Protein AF-A0A7C8EQI0-F1 (afdb_monomer_lite)

Foldseek 3Di:
DPPVVVVVVVPDQPPPPPDPDDPDDPPPPDDDLLRVLVVLLQQLQPPPDCPDPSNVVSLVVLVVSCVVPPLLVSLVSLVVVLVVDDQADPVRHGGLSLRSLQSSLVSLLVNLVVLLVCLQPPPDGDDLVNLLVSLLSNLVSCVVSVNLLCLQLSLVVQLLSLLLCCLVPVLCVLVSLSNNLSSLCSSLVVLVVVLVVVVVVVVVVVVVAVVVDDDDDPPPPPVPVLSVLSNVVSVLVNQLSVLLNVLSVVVVVPPDDPPVPPPDDPPDPVVSLVVLVSSLVSNVVSVQLSSNLSSLQVNLVSCCVPPVLSSLVSLQSSLVSLQVVLVSCVVSVSLVRSLVSLVSSLVSCVSSVNVVSNVVSVCVNVVPPPD

Radius of gyration: 23.99 Å; chains: 1; bounding box: 72×57×62 Å

Structure (mmCIF, N/CA/C/O backbone):
data_AF-A0A7C8EQI0-F1
#
_entry.id   AF-A0A7C8EQI0-F1
#
loop_
_atom_site.group_PDB
_atom_site.id
_atom_site.type_symbol
_atom_site.label_atom_id
_atom_site.label_alt_id
_atom_site.label_comp_id
_atom_site.label_asym_id
_atom_site.label_entity_id
_atom_site.label_seq_id
_atom_site.pdbx_PDB_ins_code
_atom_site.Cartn_x
_atom_site.Cartn_y
_atom_site.Cartn_z
_atom_site.occupancy
_atom_site.B_iso_or_equiv
_atom_site.auth_seq_id
_atom_site.auth_comp_id
_atom_site.auth_asym_id
_atom_site.auth_atom_id
_atom_site.pdbx_PDB_model_num
ATOM 1 N N . MET A 1 1 ? 18.327 -33.093 -12.419 1.00 35.12 1 MET A N 1
ATOM 2 C CA . MET A 1 1 ? 17.387 -32.708 -13.497 1.00 35.12 1 MET A CA 1
ATOM 3 C C . MET A 1 1 ? 16.033 -32.191 -12.971 1.00 35.12 1 MET A C 1
ATOM 5 O O . MET A 1 1 ? 15.168 -31.930 -13.789 1.00 35.12 1 MET A O 1
ATOM 9 N N . ASP A 1 2 ? 15.851 -31.938 -11.660 1.00 34.44 2 ASP A N 1
ATOM 10 C CA . ASP A 1 2 ? 14.535 -31.568 -11.077 1.00 34.44 2 ASP A CA 1
ATOM 11 C C . ASP A 1 2 ? 14.416 -30.135 -10.516 1.00 34.44 2 ASP A C 1
ATOM 13 O O . ASP A 1 2 ? 13.365 -29.750 -10.010 1.00 34.44 2 ASP A O 1
ATOM 17 N N . ILE A 1 3 ? 15.463 -29.309 -10.618 1.00 32.31 3 ILE A N 1
ATOM 18 C CA . ILE A 1 3 ? 15.433 -27.916 -10.124 1.00 32.31 3 ILE A CA 1
ATOM 19 C C . ILE A 1 3 ? 14.892 -26.958 -11.197 1.00 32.31 3 ILE A C 1
ATOM 21 O O . ILE A 1 3 ? 14.085 -26.083 -10.898 1.00 32.31 3 ILE A O 1
ATOM 25 N N . LEU A 1 4 ? 15.249 -27.178 -12.467 1.00 29.30 4 LEU A N 1
ATOM 26 C CA . LEU A 1 4 ? 14.782 -26.350 -13.587 1.00 29.30 4 LEU A CA 1
ATOM 27 C C . LEU A 1 4 ? 13.282 -26.521 -13.874 1.00 29.30 4 LEU A C 1
ATOM 29 O O . LEU A 1 4 ? 12.634 -25.575 -14.309 1.00 29.30 4 LEU A O 1
ATOM 33 N N . ARG A 1 5 ? 12.703 -27.685 -13.550 1.00 28.25 5 ARG A N 1
ATOM 34 C CA . ARG A 1 5 ? 11.265 -27.949 -13.721 1.00 28.25 5 ARG A CA 1
ATOM 35 C C . ARG A 1 5 ? 10.393 -27.191 -12.707 1.00 28.25 5 ARG A C 1
ATOM 37 O O . ARG A 1 5 ? 9.255 -26.867 -13.011 1.00 28.25 5 ARG A O 1
ATOM 44 N N . ARG A 1 6 ? 10.943 -26.844 -11.533 1.00 31.92 6 ARG A N 1
ATOM 45 C CA . ARG A 1 6 ? 10.256 -26.024 -10.513 1.00 31.92 6 ARG A CA 1
ATOM 46 C C . ARG A 1 6 ? 10.261 -24.526 -10.832 1.00 31.92 6 ARG A C 1
ATOM 48 O O . ARG A 1 6 ? 9.394 -23.815 -10.341 1.00 31.92 6 ARG A O 1
ATOM 55 N N . PHE A 1 7 ? 11.192 -24.052 -11.663 1.00 29.36 7 PHE A N 1
ATOM 56 C CA . PHE A 1 7 ? 11.212 -22.659 -12.127 1.00 29.36 7 PHE A CA 1
ATOM 57 C C . PHE A 1 7 ? 10.234 -22.408 -13.282 1.00 29.36 7 PHE A C 1
ATOM 59 O O . PHE A 1 7 ? 9.651 -21.332 -13.358 1.00 29.36 7 PHE A O 1
ATOM 66 N N . THR A 1 8 ? 9.981 -23.399 -14.141 1.00 28.92 8 THR A N 1
ATOM 67 C CA . THR A 1 8 ? 8.984 -23.267 -15.217 1.00 28.92 8 THR A CA 1
ATOM 68 C C . THR A 1 8 ? 7.546 -23.180 -14.699 1.00 28.92 8 THR A C 1
ATOM 70 O O . THR A 1 8 ? 6.742 -22.467 -15.294 1.00 28.92 8 THR A O 1
ATOM 73 N N . ASP A 1 9 ? 7.241 -23.795 -13.551 1.00 29.67 9 ASP A N 1
ATOM 74 C CA . ASP A 1 9 ? 5.912 -23.725 -12.916 1.00 29.67 9 ASP A CA 1
ATOM 75 C C . ASP A 1 9 ? 5.632 -22.367 -12.227 1.00 29.67 9 ASP A C 1
ATOM 77 O O . ASP A 1 9 ? 4.494 -22.078 -11.860 1.00 29.67 9 ASP A O 1
ATOM 81 N N . LEU A 1 10 ? 6.654 -21.512 -12.072 1.00 31.05 10 LEU A N 1
ATOM 82 C CA . LEU A 1 10 ? 6.544 -20.134 -11.562 1.00 31.05 10 LEU A CA 1
ATOM 83 C C . LEU A 1 10 ? 6.412 -19.082 -12.677 1.00 31.05 10 LEU A C 1
ATOM 85 O O . LEU A 1 10 ? 6.086 -17.934 -12.388 1.00 31.05 10 LEU A O 1
ATOM 89 N N . ILE A 1 11 ? 6.652 -19.465 -13.938 1.00 31.30 11 ILE A N 1
ATOM 90 C CA . ILE A 1 11 ? 6.612 -18.575 -15.116 1.00 31.30 11 ILE A CA 1
ATOM 91 C C . ILE A 1 11 ? 5.328 -18.788 -15.936 1.00 31.30 11 ILE A C 1
ATOM 93 O O . ILE A 1 11 ? 5.026 -18.029 -16.855 1.00 31.30 11 ILE A O 1
ATOM 97 N N . THR A 1 12 ? 4.507 -19.783 -15.595 1.00 27.83 12 THR A N 1
ATOM 98 C CA . THR A 1 12 ? 3.157 -19.867 -16.151 1.00 27.83 12 THR A CA 1
ATOM 99 C C . THR A 1 12 ? 2.259 -18.814 -15.498 1.00 27.83 12 THR A C 1
ATOM 101 O O . THR A 1 12 ? 2.048 -18.891 -14.283 1.00 27.83 12 THR A O 1
ATOM 104 N N . PRO A 1 13 ? 1.682 -17.862 -16.263 1.00 32.97 13 PRO A N 1
ATOM 105 C CA . PRO A 1 13 ? 0.590 -17.041 -15.750 1.00 32.97 13 PRO A CA 1
ATOM 106 C C . PRO A 1 13 ? -0.508 -17.966 -15.202 1.00 32.97 13 PRO A C 1
ATOM 108 O O . PRO A 1 13 ? -0.652 -19.093 -15.697 1.00 32.97 13 PRO A O 1
ATOM 111 N N . PRO A 1 14 ? -1.271 -17.544 -14.175 1.00 34.22 14 PRO A N 1
ATOM 112 C CA . PRO A 1 14 ? -2.292 -18.395 -13.582 1.00 34.22 14 PRO A CA 1
ATOM 113 C C . PRO A 1 14 ? -3.206 -18.933 -14.690 1.00 34.22 14 PRO A C 1
ATOM 115 O O . PRO A 1 14 ? -3.559 -18.176 -15.602 1.00 34.22 14 PRO A O 1
ATOM 118 N N . PRO A 1 15 ? -3.574 -20.228 -14.658 1.00 32.06 15 PRO A N 1
ATOM 119 C CA . PRO A 1 15 ? -4.435 -20.792 -15.678 1.00 32.06 15 PRO A CA 1
ATOM 120 C C . PRO A 1 15 ? -5.709 -19.959 -15.711 1.00 32.06 15 PRO A C 1
ATOM 122 O O . PRO A 1 15 ? -6.394 -19.822 -14.694 1.00 32.06 15 PRO A O 1
ATOM 125 N N . PHE A 1 16 ? -5.999 -19.388 -16.882 1.00 42.12 16 PHE A N 1
ATOM 126 C CA . PHE A 1 16 ? -7.291 -18.796 -17.181 1.00 42.12 16 PHE A CA 1
ATOM 127 C C . PHE A 1 16 ? -8.356 -19.721 -16.599 1.00 42.12 16 PHE A C 1
ATOM 129 O O . PHE A 1 16 ? -8.378 -20.914 -16.927 1.00 42.12 16 PHE A O 1
ATOM 136 N N . ARG A 1 17 ? -9.231 -19.203 -15.727 1.00 32.72 17 ARG A N 1
ATOM 137 C CA . ARG A 1 17 ? -10.499 -19.885 -15.477 1.00 32.72 17 ARG A CA 1
ATOM 138 C C . ARG A 1 17 ? -11.103 -20.089 -16.860 1.00 32.72 17 ARG A C 1
ATOM 140 O O . ARG A 1 17 ? -11.530 -19.125 -17.489 1.00 32.72 17 ARG A O 1
ATOM 147 N N . ARG A 1 18 ? -11.078 -21.328 -17.355 1.00 30.80 18 ARG A N 1
ATOM 148 C CA . ARG A 1 18 ? -11.920 -21.745 -18.467 1.00 30.80 18 ARG A CA 1
ATOM 149 C C . ARG A 1 18 ? -13.339 -21.547 -17.963 1.00 30.80 18 ARG A C 1
ATOM 151 O O . ARG A 1 18 ? -13.887 -22.411 -17.285 1.00 30.80 18 ARG A O 1
ATOM 158 N N . THR A 1 19 ? -13.906 -20.380 -18.231 1.00 32.25 19 THR A N 1
ATOM 159 C CA . THR A 1 19 ? -15.349 -20.263 -18.335 1.00 32.25 19 THR A CA 1
ATOM 160 C C . THR A 1 19 ? -15.799 -21.319 -19.349 1.00 32.25 19 THR A C 1
ATOM 162 O O . THR A 1 19 ? -15.095 -21.559 -20.340 1.00 32.25 19 THR A O 1
ATOM 165 N N . PRO A 1 20 ? -16.909 -22.032 -19.096 1.00 33.03 20 PRO A N 1
ATOM 166 C CA . PRO A 1 20 ? -17.480 -22.893 -20.120 1.00 33.03 20 PRO A CA 1
ATOM 167 C C . PRO A 1 20 ? -17.710 -22.023 -21.360 1.00 33.03 20 PRO A C 1
ATOM 169 O O . PRO A 1 20 ? -18.162 -20.885 -21.235 1.00 33.03 20 PRO A O 1
ATOM 172 N N . LYS A 1 21 ? -17.285 -22.533 -22.522 1.00 33.66 21 LYS A N 1
ATOM 173 C CA . LYS A 1 21 ? -17.350 -21.860 -23.825 1.00 33.66 21 LYS A CA 1
ATOM 174 C C . LYS A 1 21 ? -18.612 -20.990 -23.948 1.00 33.66 21 LYS A C 1
ATOM 176 O O . LYS A 1 21 ? -19.706 -21.546 -23.869 1.00 33.66 21 LYS A O 1
ATOM 181 N N . PRO A 1 22 ? -18.498 -19.685 -24.232 1.00 36.25 22 PRO A N 1
ATOM 182 C CA . PRO A 1 22 ? -19.502 -19.047 -25.050 1.00 36.25 22 PRO A CA 1
ATOM 183 C C . PRO A 1 22 ? -19.194 -19.457 -26.492 1.00 36.25 22 PRO A C 1
ATOM 185 O O . PRO A 1 22 ? -18.165 -19.076 -27.055 1.00 36.25 22 PRO A O 1
ATOM 188 N N . ASP A 1 23 ? -20.052 -20.288 -27.079 1.00 39.06 23 ASP A N 1
ATOM 189 C CA . ASP A 1 23 ? -20.140 -20.324 -28.533 1.00 39.06 23 ASP A CA 1
ATOM 190 C C . ASP A 1 23 ? -20.434 -18.883 -28.992 1.00 39.06 23 ASP A C 1
ATOM 192 O O . ASP A 1 23 ? -21.358 -18.246 -28.488 1.00 39.06 23 ASP A O 1
ATOM 196 N N . TYR A 1 24 ? -19.599 -18.382 -29.909 1.00 39.88 24 TYR A N 1
ATOM 197 C CA . TYR A 1 24 ? -19.557 -17.017 -30.457 1.00 39.88 24 TYR A CA 1
ATOM 198 C C . TYR A 1 24 ? -18.960 -15.923 -29.549 1.00 39.88 24 TYR A C 1
ATOM 200 O O . TYR A 1 24 ? -19.665 -15.162 -28.892 1.00 39.88 24 TYR A O 1
ATOM 208 N N . LEU A 1 25 ? -17.635 -15.743 -29.628 1.00 35.03 25 LEU A N 1
ATOM 209 C CA . LEU A 1 25 ? -17.033 -14.416 -29.454 1.00 35.03 25 LEU A CA 1
ATOM 210 C C . LEU A 1 25 ? -16.892 -13.773 -30.842 1.00 35.03 25 LEU A C 1
ATOM 212 O O . LEU A 1 25 ? -16.313 -14.408 -31.729 1.00 35.03 25 LEU A O 1
ATOM 216 N N . PRO A 1 26 ? -17.388 -12.543 -31.066 1.00 39.56 26 PRO A N 1
ATOM 217 C CA . PRO A 1 26 ? -17.090 -11.828 -32.295 1.00 39.56 26 PRO A CA 1
ATOM 218 C C . PRO A 1 26 ? -15.584 -11.556 -32.341 1.00 39.56 26 PRO A C 1
ATOM 220 O O . PRO A 1 26 ? -14.981 -11.147 -31.345 1.00 39.56 26 PRO A O 1
ATOM 223 N N . VAL A 1 27 ? -14.969 -11.796 -33.499 1.00 40.97 27 VAL A N 1
ATOM 224 C CA . VAL A 1 27 ? -13.613 -11.327 -33.794 1.00 40.97 27 VAL A CA 1
ATOM 225 C C . VAL A 1 27 ? -13.636 -9.807 -33.630 1.00 40.97 27 VAL A C 1
ATOM 227 O O . VAL A 1 27 ? -14.258 -9.104 -34.419 1.00 40.97 27 VAL A O 1
ATOM 230 N N . LEU A 1 28 ? -13.031 -9.301 -32.556 1.00 43.97 28 LEU A N 1
ATOM 231 C CA . LEU A 1 28 ? -12.849 -7.868 -32.344 1.00 43.97 28 LEU A CA 1
ATOM 232 C C . LEU A 1 28 ? -11.829 -7.376 -33.376 1.00 43.97 28 LEU A C 1
ATOM 234 O O . LEU A 1 28 ? -10.623 -7.442 -33.144 1.00 43.97 28 LEU A O 1
ATOM 238 N N . GLU A 1 29 ? -12.316 -6.920 -34.529 1.00 45.44 29 GLU A N 1
ATOM 239 C CA . GLU A 1 29 ? -11.517 -6.186 -35.506 1.00 45.44 29 GLU A CA 1
ATOM 240 C C . GLU A 1 29 ? -10.976 -4.908 -34.847 1.00 45.44 29 GLU A C 1
ATOM 242 O O . GLU A 1 29 ? -11.718 -4.004 -34.463 1.00 45.44 29 GLU A O 1
ATOM 247 N N . GLY A 1 30 ? -9.659 -4.858 -34.650 1.00 59.81 30 GLY A N 1
ATOM 248 C CA . GLY A 1 30 ? -8.960 -3.710 -34.088 1.00 59.81 30 GLY A CA 1
ATOM 249 C C . GLY A 1 30 ? -7.474 -3.998 -33.861 1.00 59.81 30 GLY A C 1
ATOM 250 O O . GLY A 1 30 ? -7.076 -5.164 -33.789 1.00 59.81 30 GLY A O 1
ATOM 251 N N . PRO A 1 31 ? -6.631 -2.955 -33.749 1.00 72.38 31 PRO A N 1
ATOM 252 C CA . PRO A 1 31 ? -5.214 -3.125 -33.453 1.00 72.38 31 PRO A CA 1
ATOM 253 C C . PRO A 1 31 ? -5.019 -3.872 -32.125 1.00 72.38 31 PRO A C 1
ATOM 255 O O . PRO A 1 31 ? -5.742 -3.660 -31.145 1.00 72.38 31 PRO A O 1
ATOM 258 N N . THR A 1 32 ? -4.032 -4.770 -32.093 1.00 85.75 32 THR A N 1
ATOM 259 C CA . THR A 1 32 ? -3.654 -5.499 -30.875 1.00 85.75 32 THR A CA 1
ATOM 260 C C . THR A 1 32 ? -3.131 -4.521 -29.822 1.00 85.75 32 THR A C 1
ATOM 262 O O . THR A 1 32 ? -2.529 -3.505 -30.171 1.00 85.75 32 THR A O 1
ATOM 265 N N . LEU A 1 33 ? -3.302 -4.840 -28.530 1.00 88.88 33 LEU A N 1
ATOM 266 C CA . LEU A 1 33 ? -2.776 -4.032 -27.413 1.00 88.88 33 LEU A CA 1
ATOM 267 C C . LEU A 1 33 ? -1.295 -3.675 -27.627 1.00 88.88 33 LEU A C 1
ATOM 269 O O . LEU A 1 33 ? -0.902 -2.516 -27.526 1.00 88.88 33 LEU A O 1
ATOM 273 N N . ALA A 1 34 ? -0.522 -4.680 -28.030 1.00 88.25 34 ALA A N 1
ATOM 274 C CA . ALA A 1 34 ? 0.860 -4.592 -28.471 1.00 88.25 34 ALA A CA 1
ATOM 275 C C . ALA A 1 34 ? 1.101 -3.508 -29.541 1.00 88.25 34 ALA A C 1
ATOM 277 O O . ALA A 1 34 ? 1.990 -2.666 -29.393 1.00 88.25 34 ALA A O 1
ATOM 278 N N . SER A 1 35 ? 0.319 -3.526 -30.626 1.00 89.12 35 SER A N 1
ATOM 279 C CA . SER A 1 35 ? 0.465 -2.573 -31.733 1.00 89.12 35 SER A CA 1
ATOM 280 C C . SER A 1 35 ? 0.083 -1.141 -31.352 1.00 89.12 35 SER A C 1
ATOM 282 O O . SER A 1 35 ? 0.735 -0.210 -31.816 1.00 89.12 35 SER A O 1
ATOM 284 N N . THR A 1 36 ? -0.897 -0.963 -30.460 1.00 91.69 36 THR A N 1
ATOM 285 C CA . THR A 1 36 ? -1.325 0.358 -29.976 1.00 91.69 36 THR A CA 1
ATOM 286 C C . THR A 1 36 ? -0.342 0.951 -28.966 1.00 91.69 36 THR A C 1
ATOM 288 O O . THR A 1 36 ? -0.083 2.149 -28.992 1.00 91.69 36 THR A O 1
ATOM 291 N N . LEU A 1 37 ? 0.239 0.126 -28.087 1.00 92.62 37 LEU A N 1
ATOM 292 C CA . LEU A 1 37 ? 1.193 0.584 -27.071 1.00 92.62 37 LEU A CA 1
ATOM 293 C C . LEU A 1 37 ? 2.552 0.968 -27.651 1.00 92.62 37 LEU A C 1
ATOM 295 O O . LEU A 1 37 ? 3.195 1.869 -27.126 1.00 92.62 37 LEU A O 1
ATOM 299 N N . LYS A 1 38 ? 3.010 0.289 -28.708 1.00 92.25 38 LYS A N 1
ATOM 300 C CA . LYS A 1 38 ? 4.350 0.502 -29.274 1.00 92.25 38 LYS A CA 1
ATOM 301 C C . LYS A 1 38 ? 4.665 1.976 -29.601 1.00 92.25 38 LYS A C 1
ATOM 303 O O . LYS A 1 38 ? 5.710 2.431 -29.139 1.00 92.25 38 LYS A O 1
ATOM 308 N N . PRO A 1 39 ? 3.841 2.716 -30.372 1.00 92.75 39 PRO A N 1
ATOM 309 C CA . PRO A 1 39 ? 4.133 4.118 -30.677 1.00 92.75 39 PRO A CA 1
ATOM 310 C C . PRO A 1 39 ? 4.094 5.005 -29.425 1.00 92.75 39 PRO A C 1
ATOM 312 O O . PRO A 1 39 ? 5.026 5.773 -29.217 1.00 92.75 39 PRO A O 1
ATOM 315 N N . LEU A 1 40 ? 3.096 4.819 -28.551 1.00 94.19 40 LEU A N 1
ATOM 316 C CA . LEU A 1 40 ? 2.939 5.595 -27.312 1.00 94.19 40 LEU A CA 1
ATOM 317 C C . LEU A 1 40 ? 4.122 5.406 -26.355 1.00 94.19 40 LEU A C 1
ATOM 319 O O . LEU A 1 40 ? 4.604 6.354 -25.746 1.00 94.19 40 LEU A O 1
ATOM 323 N N . LEU A 1 41 ? 4.608 4.168 -26.223 1.00 92.88 41 LEU A N 1
ATOM 324 C CA . LEU A 1 41 ? 5.782 3.879 -25.409 1.00 92.88 41 LEU A CA 1
ATOM 325 C C . LEU A 1 41 ? 7.040 4.477 -26.023 1.00 92.88 41 LEU A C 1
ATOM 327 O O . LEU A 1 41 ? 7.831 5.046 -25.286 1.00 92.88 41 LEU A O 1
ATOM 331 N N . LYS A 1 42 ? 7.234 4.385 -27.345 1.00 91.31 42 LYS A N 1
ATOM 332 C CA . LYS A 1 42 ? 8.407 4.996 -27.984 1.00 91.31 42 LYS A CA 1
ATOM 333 C C . LYS A 1 42 ? 8.468 6.492 -27.669 1.00 91.31 42 LYS A C 1
ATOM 335 O O . LYS A 1 42 ? 9.496 6.953 -27.194 1.00 91.31 42 LYS A O 1
ATOM 340 N N . GLU A 1 43 ? 7.359 7.198 -27.861 1.00 91.12 43 GLU A N 1
ATOM 341 C CA . GLU A 1 43 ? 7.258 8.637 -27.613 1.00 91.12 43 GLU A CA 1
ATOM 342 C C . GLU A 1 43 ? 7.470 8.995 -26.133 1.00 91.12 43 GLU A C 1
ATOM 344 O O . GLU A 1 43 ? 8.262 9.884 -25.826 1.00 91.12 43 GLU A O 1
ATOM 349 N N . LEU A 1 44 ? 6.881 8.235 -25.200 1.00 92.62 44 LEU A N 1
ATOM 350 C CA . LEU A 1 44 ? 7.109 8.414 -23.760 1.00 92.62 44 LEU A CA 1
ATOM 351 C C . LEU A 1 44 ? 8.592 8.268 -23.366 1.00 92.62 44 LEU A C 1
ATOM 353 O O . LEU A 1 44 ? 9.096 9.015 -22.522 1.00 92.62 44 LEU A O 1
ATOM 357 N N . LEU A 1 45 ? 9.278 7.282 -23.950 1.00 92.19 45 LEU A N 1
ATOM 358 C CA . LEU A 1 45 ? 10.672 6.963 -23.639 1.00 92.19 45 LEU A CA 1
ATOM 359 C C . LEU A 1 45 ? 11.660 7.979 -24.221 1.00 92.19 45 LEU A C 1
ATOM 361 O O . LEU A 1 45 ? 12.733 8.160 -23.645 1.00 92.19 45 LEU A O 1
ATOM 365 N N . THR A 1 46 ? 11.302 8.631 -25.329 1.00 90.38 46 THR A N 1
ATOM 366 C CA . THR A 1 46 ? 12.124 9.652 -25.998 1.00 90.38 46 THR A CA 1
ATOM 367 C C . THR A 1 46 ? 11.757 11.082 -25.609 1.00 90.38 46 THR A C 1
ATOM 369 O O . THR A 1 46 ? 12.471 12.009 -25.983 1.00 90.38 46 THR A O 1
ATOM 372 N N . ALA A 1 47 ? 10.651 11.296 -24.888 1.00 87.06 47 ALA A N 1
ATOM 373 C CA . ALA A 1 47 ? 10.223 12.633 -24.488 1.00 87.06 47 ALA A CA 1
ATOM 374 C C . ALA A 1 47 ? 11.337 13.360 -23.702 1.00 87.06 47 ALA A C 1
ATOM 376 O O . ALA A 1 47 ? 12.004 12.743 -22.865 1.00 87.06 47 ALA A O 1
ATOM 377 N N . PRO A 1 48 ? 11.530 14.675 -23.887 1.00 84.25 48 PRO A N 1
ATOM 378 C CA . PRO A 1 48 ? 12.593 15.405 -23.196 1.00 84.25 48 PRO A CA 1
ATOM 379 C C . PRO A 1 48 ? 12.348 15.478 -21.681 1.00 84.25 48 PRO A C 1
ATOM 381 O O . PRO A 1 48 ? 13.284 15.406 -20.888 1.00 84.25 48 PRO A O 1
ATOM 384 N N . SER A 1 49 ? 11.084 15.562 -21.250 1.00 83.94 49 SER A N 1
ATOM 385 C CA . SER A 1 49 ? 10.708 15.550 -19.833 1.00 83.94 49 SER A CA 1
ATOM 386 C C . SER A 1 49 ? 9.278 15.039 -19.617 1.00 83.94 49 SER A C 1
ATOM 388 O O . SER A 1 49 ? 8.476 15.020 -20.544 1.00 83.94 49 SER A O 1
ATOM 390 N N . MET A 1 50 ? 8.927 14.690 -18.374 1.00 80.75 50 MET A N 1
ATOM 391 C CA . MET A 1 50 ? 7.542 14.350 -17.983 1.00 80.75 50 MET A CA 1
ATOM 392 C C . MET A 1 50 ? 6.610 15.573 -17.890 1.00 80.75 50 MET A C 1
ATOM 394 O O . MET A 1 50 ? 5.399 15.424 -17.720 1.00 80.75 50 MET A O 1
ATOM 398 N N . HIS A 1 51 ? 7.166 16.784 -17.967 1.00 80.69 51 HIS A N 1
ATOM 399 C CA . HIS A 1 51 ? 6.402 18.029 -18.048 1.00 80.69 51 HIS A CA 1
ATOM 400 C C . HIS A 1 51 ? 6.134 18.450 -19.494 1.00 80.69 51 HIS A C 1
ATOM 402 O O . HIS A 1 51 ? 5.370 19.385 -19.718 1.00 80.69 51 HIS A O 1
ATOM 408 N N . ASP A 1 52 ? 6.745 17.761 -20.458 1.00 85.69 52 ASP A N 1
ATOM 409 C CA . ASP A 1 52 ? 6.476 17.977 -21.867 1.00 85.69 52 ASP A CA 1
ATOM 410 C C . ASP A 1 52 ? 5.073 17.451 -22.228 1.00 85.69 52 ASP A C 1
ATOM 412 O O . ASP A 1 52 ? 4.720 16.343 -21.795 1.00 85.69 52 ASP A O 1
ATOM 416 N N . PRO A 1 53 ? 4.276 18.200 -23.014 1.00 87.25 53 PRO A N 1
ATOM 417 C CA . PRO A 1 53 ? 2.938 17.776 -23.417 1.00 87.25 53 PRO A CA 1
ATOM 418 C C . PRO A 1 53 ? 2.916 16.391 -24.072 1.00 87.25 53 PRO A C 1
ATOM 420 O O . PRO A 1 53 ? 2.056 15.587 -23.734 1.00 87.25 53 PRO A O 1
ATOM 423 N N . SER A 1 54 ? 3.908 16.059 -24.910 1.00 85.50 54 SER A N 1
ATOM 424 C CA . SER A 1 54 ? 3.973 14.755 -25.593 1.00 85.50 54 SER A CA 1
ATOM 425 C C . SER A 1 54 ? 4.044 13.582 -24.608 1.00 85.50 54 SER A C 1
ATOM 427 O O . SER A 1 54 ? 3.331 12.583 -24.741 1.00 85.50 54 SER A O 1
ATOM 429 N N . GLY A 1 55 ? 4.842 13.726 -23.545 1.00 86.19 55 GLY A N 1
ATOM 430 C CA . GLY A 1 55 ? 4.944 12.739 -22.474 1.00 86.19 55 GLY A CA 1
ATOM 431 C C . GLY A 1 55 ? 3.644 12.612 -21.676 1.00 86.19 55 GLY A C 1
ATOM 432 O O . GLY A 1 55 ? 3.215 11.498 -21.363 1.00 86.19 55 GLY A O 1
ATOM 433 N N . GLN A 1 56 ? 2.985 13.734 -21.369 1.00 90.06 56 GLN A N 1
ATOM 434 C CA . GLN A 1 56 ? 1.716 13.746 -20.629 1.00 90.06 56 GLN A CA 1
ATOM 435 C C . GLN A 1 56 ? 0.561 13.145 -21.434 1.00 90.06 56 GLN A C 1
ATOM 437 O O . GLN A 1 56 ? -0.228 12.362 -20.889 1.00 90.06 56 GLN A O 1
ATOM 442 N N . ASP A 1 57 ? 0.498 13.452 -22.726 1.00 92.44 57 ASP A N 1
ATOM 443 C CA . ASP A 1 57 ? -0.492 12.915 -23.654 1.00 92.44 57 ASP A CA 1
ATOM 444 C C . ASP A 1 57 ? -0.308 11.402 -23.813 1.00 92.44 57 ASP A C 1
ATOM 446 O O . ASP A 1 57 ? -1.278 10.647 -23.709 1.00 92.44 57 ASP A O 1
ATOM 450 N N . CYS A 1 58 ? 0.938 10.924 -23.925 1.00 93.12 58 CYS A N 1
ATOM 451 C CA . CYS A 1 58 ? 1.243 9.492 -23.950 1.00 93.12 58 CYS A CA 1
ATOM 452 C C . CYS A 1 58 ? 0.804 8.777 -22.668 1.00 93.12 58 CYS A C 1
ATOM 454 O O . CYS A 1 58 ? 0.154 7.730 -22.732 1.00 93.12 58 CYS A O 1
ATOM 456 N N . VAL A 1 59 ? 1.121 9.331 -21.492 1.00 93.62 59 VAL A N 1
ATOM 457 C CA . VAL A 1 59 ? 0.686 8.759 -20.206 1.00 93.62 59 VAL A CA 1
ATOM 458 C C . VAL A 1 59 ? -0.838 8.689 -20.132 1.00 93.62 59 VAL A C 1
ATOM 460 O O . VAL A 1 59 ? -1.386 7.669 -19.705 1.00 93.62 59 VAL A O 1
ATOM 463 N N . SER A 1 60 ? -1.525 9.750 -20.554 1.00 94.50 60 SER A N 1
ATOM 464 C CA . SER A 1 60 ? -2.987 9.825 -20.545 1.00 94.50 60 SER A CA 1
ATOM 465 C C . SER A 1 60 ? -3.600 8.793 -21.495 1.00 94.50 60 SER A C 1
ATOM 467 O O . SER A 1 60 ? -4.429 7.988 -21.068 1.00 94.50 60 SER A O 1
ATOM 469 N N . ALA A 1 61 ? -3.107 8.708 -22.733 1.00 95.38 61 ALA A N 1
ATOM 470 C CA . ALA A 1 61 ? -3.550 7.732 -23.725 1.00 95.38 61 ALA A CA 1
ATOM 471 C C . ALA A 1 61 ? -3.321 6.281 -23.268 1.00 95.38 61 ALA A C 1
ATOM 473 O O . ALA A 1 61 ? -4.196 5.424 -23.426 1.00 95.38 61 ALA A O 1
ATOM 474 N N . ILE A 1 62 ? -2.173 5.988 -22.646 1.00 95.94 62 ILE A N 1
ATOM 475 C CA . ILE A 1 62 ? -1.887 4.660 -22.088 1.00 95.94 62 ILE A CA 1
ATOM 476 C C . ILE A 1 62 ? -2.849 4.334 -20.938 1.00 95.94 62 ILE A C 1
ATOM 478 O O . ILE A 1 62 ? -3.360 3.214 -20.870 1.00 95.94 62 ILE A O 1
ATOM 482 N N . LYS A 1 63 ? -3.140 5.291 -20.047 1.00 95.62 63 LYS A N 1
ATOM 483 C CA . LYS A 1 63 ? -4.104 5.095 -18.950 1.00 95.62 63 LYS A CA 1
ATOM 484 C C . LYS A 1 63 ? -5.516 4.842 -19.475 1.00 95.62 63 LYS A C 1
ATOM 486 O O . LYS A 1 63 ? -6.176 3.922 -18.992 1.00 95.62 63 LYS A O 1
ATOM 491 N N . GLU A 1 64 ? -5.963 5.580 -20.486 1.00 95.75 64 GLU A N 1
ATOM 492 C CA . GLU A 1 64 ? -7.249 5.333 -21.148 1.00 95.75 64 GLU A CA 1
ATOM 493 C C . GLU A 1 64 ? -7.302 3.953 -21.811 1.00 95.75 64 GLU A C 1
ATOM 495 O O . GLU A 1 64 ? -8.294 3.226 -21.697 1.00 95.75 64 GLU A O 1
ATOM 500 N N . LEU A 1 65 ? -6.220 3.551 -22.480 1.00 94.50 65 LEU A N 1
ATOM 501 C CA . LEU A 1 65 ? -6.109 2.219 -23.064 1.00 94.50 65 LEU A CA 1
ATOM 502 C C . LEU A 1 65 ? -6.186 1.136 -21.983 1.00 94.50 65 LEU A C 1
ATOM 504 O O . LEU A 1 65 ? -6.884 0.138 -22.163 1.00 94.50 65 LEU A O 1
ATOM 508 N N . ALA A 1 66 ? -5.526 1.343 -20.844 1.00 95.56 66 ALA A N 1
ATOM 509 C CA . ALA A 1 66 ? -5.558 0.434 -19.706 1.00 95.56 66 ALA A CA 1
ATOM 510 C C . ALA A 1 66 ? -6.948 0.336 -19.059 1.00 95.56 66 ALA A C 1
ATOM 512 O O . ALA A 1 66 ? -7.365 -0.755 -18.675 1.00 95.56 66 ALA A O 1
ATOM 513 N N . GLN A 1 67 ? -7.713 1.429 -19.012 1.00 94.69 67 GLN A N 1
ATOM 514 C CA . GLN A 1 67 ? -9.113 1.386 -18.581 1.00 94.69 67 GLN A CA 1
ATOM 515 C C . GLN A 1 67 ? -9.974 0.523 -19.516 1.00 94.69 67 GLN A C 1
ATOM 517 O O . GLN A 1 67 ? -10.812 -0.237 -19.034 1.00 94.69 67 GLN A O 1
ATOM 522 N N . LYS A 1 68 ? -9.743 0.601 -20.836 1.00 92.38 68 LYS A N 1
ATOM 523 C CA . LYS A 1 68 ? -10.502 -0.144 -21.859 1.00 92.38 68 LYS A CA 1
ATOM 524 C C . LYS A 1 68 ? -10.094 -1.616 -21.974 1.00 92.38 68 LYS A C 1
ATOM 526 O O . LYS A 1 68 ? -10.940 -2.465 -22.237 1.00 92.38 68 LYS A O 1
ATOM 531 N N . LYS A 1 69 ? -8.800 -1.921 -21.847 1.00 92.06 69 LYS A N 1
ATOM 532 C CA . LYS A 1 69 ? -8.227 -3.259 -22.101 1.00 92.06 69 LYS A CA 1
ATOM 533 C C . LYS A 1 69 ? -7.864 -4.033 -20.831 1.00 92.06 69 LYS A C 1
ATOM 535 O O . LYS A 1 69 ? -7.647 -5.236 -20.911 1.00 92.06 69 LYS A O 1
ATOM 540 N N . GLY A 1 70 ? -7.847 -3.371 -19.676 1.00 93.94 70 GLY A N 1
ATOM 541 C CA . GLY A 1 70 ? -7.506 -3.948 -18.379 1.00 93.94 70 GLY A CA 1
ATOM 542 C C . GLY A 1 70 ? -6.132 -3.495 -17.885 1.00 93.94 70 GLY A C 1
ATOM 543 O O . GLY A 1 70 ? -5.131 -3.621 -18.586 1.00 93.94 70 GLY A O 1
ATOM 544 N N . PHE A 1 71 ? -6.084 -3.007 -16.643 1.00 95.62 71 PHE A N 1
ATOM 545 C CA . PHE A 1 71 ? -4.868 -2.457 -16.039 1.00 95.62 71 PHE A CA 1
ATOM 546 C C . PHE A 1 71 ? -3.715 -3.460 -15.971 1.00 95.62 71 PHE A C 1
ATOM 548 O O . PHE A 1 71 ? -2.616 -3.132 -16.404 1.00 95.62 71 PHE A O 1
ATOM 555 N N . TYR A 1 72 ? -3.974 -4.683 -15.494 1.00 95.38 72 TYR A N 1
ATOM 556 C CA . TYR A 1 72 ? -2.951 -5.727 -15.391 1.00 95.38 72 TYR A CA 1
ATOM 557 C C . TYR A 1 72 ? -2.356 -6.092 -16.755 1.00 95.38 72 TYR A C 1
ATOM 559 O O . TYR A 1 72 ? -1.140 -6.108 -16.915 1.00 95.38 72 TYR A O 1
ATOM 567 N N . LEU A 1 73 ? -3.212 -6.332 -17.756 1.00 94.81 73 LEU A N 1
ATOM 568 C CA . LEU A 1 73 ? -2.779 -6.716 -19.103 1.00 94.81 73 LEU A CA 1
ATOM 569 C C . LEU A 1 73 ? -1.931 -5.622 -19.754 1.00 94.81 73 LEU A C 1
ATOM 571 O O . LEU A 1 73 ? -0.885 -5.914 -20.329 1.00 94.81 73 LEU A O 1
ATOM 575 N N . THR A 1 74 ? -2.355 -4.364 -19.631 1.00 96.31 74 THR A N 1
ATOM 576 C CA . THR A 1 74 ? -1.593 -3.229 -20.157 1.00 96.31 74 THR A CA 1
ATOM 577 C C . THR A 1 74 ? -0.265 -3.051 -19.426 1.00 96.31 74 THR A C 1
ATOM 579 O O . THR A 1 74 ? 0.755 -2.883 -20.085 1.00 96.31 74 THR A O 1
ATOM 582 N N . ALA A 1 75 ? -0.243 -3.141 -18.093 1.00 96.75 75 ALA A N 1
ATOM 583 C CA . ALA A 1 75 ? 0.986 -3.042 -17.304 1.00 96.75 75 ALA A CA 1
ATOM 584 C C . ALA A 1 75 ? 2.004 -4.131 -17.678 1.00 96.75 75 ALA A C 1
ATOM 586 O O . ALA A 1 75 ? 3.174 -3.835 -17.921 1.00 96.75 75 ALA A O 1
ATOM 587 N N . PHE A 1 76 ? 1.538 -5.377 -17.789 1.00 95.75 76 PHE A N 1
ATOM 588 C CA . PHE A 1 76 ? 2.367 -6.524 -18.144 1.00 95.75 76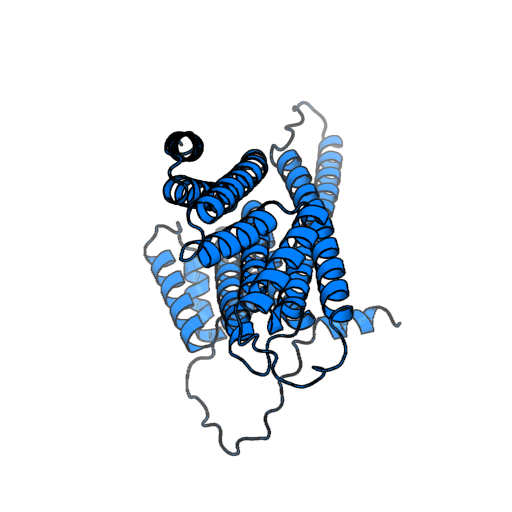 PHE A CA 1
ATOM 589 C C . PHE A 1 76 ? 2.947 -6.403 -19.561 1.00 95.75 76 PHE A C 1
ATOM 591 O O . PHE A 1 76 ? 4.138 -6.628 -19.767 1.00 95.75 76 PHE A O 1
ATOM 598 N N . GLU A 1 77 ? 2.143 -5.971 -20.538 1.00 95.75 77 GLU A N 1
ATOM 599 C CA . GLU A 1 77 ? 2.621 -5.726 -21.906 1.00 95.75 77 GLU A CA 1
ATOM 600 C C . GLU A 1 77 ? 3.646 -4.580 -21.963 1.00 95.75 77 GLU A C 1
ATOM 602 O O . GLU A 1 77 ? 4.642 -4.687 -22.681 1.00 95.75 77 GLU A O 1
ATOM 607 N N . ILE A 1 78 ? 3.448 -3.503 -21.190 1.00 96.69 78 ILE A N 1
ATOM 608 C CA . ILE A 1 78 ? 4.431 -2.415 -21.074 1.00 96.69 78 ILE A CA 1
ATOM 609 C C . ILE A 1 78 ? 5.747 -2.954 -20.511 1.00 96.69 78 ILE A C 1
ATOM 611 O O . ILE A 1 78 ? 6.792 -2.745 -21.125 1.00 96.69 78 ILE A O 1
ATOM 615 N N . ARG A 1 79 ? 5.705 -3.681 -19.387 1.00 95.44 79 ARG A N 1
ATOM 616 C CA . ARG A 1 79 ? 6.899 -4.268 -18.764 1.00 95.44 79 ARG A CA 1
ATOM 617 C C . ARG A 1 79 ? 7.661 -5.158 -19.748 1.00 95.44 79 ARG A C 1
ATOM 619 O O . ARG A 1 79 ? 8.845 -4.925 -19.968 1.00 95.44 79 ARG A O 1
ATOM 626 N N . ASN A 1 80 ? 6.985 -6.112 -20.390 1.00 93.94 80 ASN A N 1
ATOM 627 C CA . ASN A 1 80 ? 7.619 -7.031 -21.342 1.00 93.94 80 ASN A CA 1
ATOM 628 C C . ASN A 1 80 ? 8.319 -6.291 -22.489 1.00 93.94 80 ASN A C 1
ATOM 630 O O . ASN A 1 80 ? 9.394 -6.689 -22.940 1.00 93.94 80 ASN A O 1
ATOM 634 N N . ARG A 1 81 ? 7.727 -5.189 -22.962 1.00 92.31 81 ARG A N 1
ATOM 635 C CA . ARG A 1 81 ? 8.342 -4.342 -23.990 1.00 92.31 81 ARG A CA 1
ATOM 636 C C . ARG A 1 81 ? 9.556 -3.598 -23.474 1.00 92.31 81 ARG A C 1
ATOM 638 O O . ARG A 1 81 ? 10.539 -3.510 -24.201 1.00 92.31 81 ARG A O 1
ATOM 645 N N . LEU A 1 82 ? 9.505 -3.070 -22.258 1.00 93.25 82 LEU A N 1
ATOM 646 C CA . LEU A 1 82 ? 10.645 -2.385 -21.654 1.00 93.25 82 LEU A CA 1
ATOM 647 C C . LEU A 1 82 ? 11.813 -3.342 -21.424 1.00 93.25 82 LEU A C 1
ATOM 649 O O . LEU A 1 82 ? 12.948 -2.962 -21.691 1.00 93.25 82 LEU A O 1
ATOM 653 N N . ASP A 1 83 ? 11.536 -4.583 -21.019 1.00 89.88 83 ASP A N 1
ATOM 654 C CA . ASP A 1 83 ? 12.551 -5.624 -20.827 1.00 89.88 83 ASP A CA 1
ATOM 655 C C . ASP A 1 83 ? 13.268 -5.969 -22.149 1.00 89.88 83 ASP A C 1
ATOM 657 O O . ASP A 1 83 ? 14.471 -6.229 -22.151 1.00 89.88 83 ASP A O 1
ATOM 661 N N . ALA A 1 84 ? 12.558 -5.892 -23.281 1.00 88.75 84 ALA A N 1
ATOM 662 C CA . ALA A 1 84 ? 13.114 -6.093 -24.622 1.00 88.75 84 ALA A CA 1
ATOM 663 C C . ALA A 1 84 ? 13.688 -4.815 -25.274 1.00 88.75 84 ALA A C 1
ATOM 665 O O . ALA A 1 84 ? 14.361 -4.902 -26.302 1.00 88.75 84 ALA A O 1
ATOM 666 N N . THR A 1 85 ? 13.414 -3.629 -24.721 1.00 87.94 85 THR A N 1
ATOM 667 C CA . THR A 1 85 ? 13.865 -2.346 -25.282 1.00 87.94 85 THR A CA 1
ATOM 668 C C . THR A 1 85 ? 15.334 -2.085 -24.907 1.00 87.94 85 THR A C 1
ATOM 670 O O . THR A 1 85 ? 15.684 -2.154 -23.721 1.00 87.94 85 THR A O 1
ATOM 673 N N . PRO A 1 86 ? 16.219 -1.757 -25.872 1.00 86.62 86 PRO A N 1
ATOM 674 C CA . PRO A 1 86 ? 17.605 -1.391 -25.576 1.00 86.62 86 PRO A CA 1
ATOM 675 C C . PRO A 1 86 ? 17.687 -0.142 -24.683 1.00 86.62 86 PRO A C 1
ATOM 677 O O . PRO A 1 86 ? 16.725 0.603 -24.522 1.00 86.62 86 PRO A O 1
ATOM 680 N N . LYS A 1 87 ? 18.842 0.091 -24.048 1.00 85.50 87 LYS A N 1
ATOM 681 C CA . LYS A 1 87 ? 19.041 1.282 -23.196 1.00 85.50 87 LYS A CA 1
ATOM 682 C C . LYS A 1 87 ? 19.205 2.578 -24.001 1.00 85.50 87 LYS A C 1
ATOM 684 O O . LYS A 1 87 ? 19.019 3.656 -23.448 1.00 85.50 87 LYS A O 1
ATOM 689 N N . MET A 1 88 ? 19.567 2.463 -25.272 1.00 87.50 88 MET A N 1
ATOM 690 C CA . MET A 1 88 ? 19.760 3.570 -26.204 1.00 87.50 88 MET A CA 1
ATOM 691 C C . MET A 1 88 ? 18.923 3.317 -27.453 1.00 87.50 88 MET A C 1
ATOM 693 O O . MET A 1 88 ? 18.637 2.159 -27.769 1.00 87.50 88 MET A O 1
ATOM 697 N N . ASP A 1 89 ? 18.524 4.383 -28.133 1.00 84.31 89 ASP A N 1
ATOM 698 C CA . ASP A 1 89 ? 17.935 4.286 -29.464 1.00 84.31 89 ASP A CA 1
ATOM 699 C C . ASP A 1 89 ? 19.001 4.068 -30.553 1.00 84.31 89 ASP A C 1
ATOM 701 O O . ASP A 1 89 ? 20.200 3.970 -30.275 1.00 84.31 89 ASP A O 1
ATOM 705 N N . ASP A 1 90 ? 18.548 3.972 -31.805 1.00 84.38 90 ASP A N 1
ATOM 706 C CA . ASP A 1 90 ? 19.408 3.744 -32.973 1.00 84.38 90 ASP A CA 1
ATOM 707 C C . ASP A 1 90 ? 20.383 4.916 -33.239 1.00 84.38 90 ASP A C 1
ATOM 709 O O . ASP A 1 90 ? 21.359 4.751 -33.971 1.00 84.38 90 ASP A O 1
ATOM 713 N N . GLU A 1 91 ? 20.145 6.084 -32.631 1.00 83.75 91 GLU A N 1
ATOM 714 C CA . GLU A 1 91 ? 20.957 7.303 -32.745 1.00 83.75 91 GLU A CA 1
ATOM 715 C C . GLU A 1 91 ? 21.932 7.470 -31.560 1.00 83.75 91 GLU A C 1
ATOM 717 O O . GLU A 1 91 ? 22.754 8.387 -31.548 1.00 83.75 91 GLU A O 1
ATOM 722 N N . GLY A 1 92 ? 21.889 6.562 -30.576 1.00 81.38 92 GLY A N 1
ATOM 723 C CA . GLY A 1 92 ? 22.724 6.593 -29.373 1.00 81.38 92 GLY A CA 1
ATOM 724 C C . GLY A 1 92 ? 22.163 7.449 -28.232 1.00 81.38 92 GLY A C 1
ATOM 725 O O . GLY A 1 92 ? 22.848 7.646 -27.225 1.00 81.38 92 GLY A O 1
ATOM 726 N N . THR A 1 93 ? 20.927 7.937 -28.346 1.00 83.19 93 THR A N 1
ATOM 727 C CA . THR A 1 93 ? 20.250 8.708 -27.297 1.00 83.19 93 THR A CA 1
ATOM 728 C C . THR A 1 93 ? 19.729 7.766 -26.206 1.00 83.19 93 THR A C 1
ATOM 730 O O . THR A 1 93 ? 19.099 6.749 -26.518 1.00 83.19 93 THR A O 1
ATOM 733 N N . PRO A 1 94 ? 19.955 8.060 -24.911 1.00 84.56 94 PRO A N 1
ATOM 734 C CA . PRO A 1 94 ? 19.410 7.258 -23.819 1.00 84.56 94 PRO A CA 1
ATOM 735 C C . PRO A 1 94 ? 17.879 7.223 -23.836 1.00 84.56 94 PRO A C 1
ATOM 737 O O . PRO A 1 94 ? 17.223 8.261 -23.875 1.00 84.56 94 PRO A O 1
ATOM 740 N N . LEU A 1 95 ? 17.306 6.023 -23.738 1.00 88.19 95 LEU A N 1
ATOM 741 C CA . LEU A 1 95 ? 15.864 5.837 -23.590 1.00 88.19 95 LEU A CA 1
ATOM 742 C C . LEU A 1 95 ? 15.485 5.841 -22.109 1.00 88.19 95 LEU A C 1
ATOM 744 O O . LEU A 1 95 ? 16.004 5.043 -21.323 1.00 88.19 95 LEU A O 1
ATOM 748 N N . HIS A 1 96 ? 14.524 6.686 -21.734 1.00 89.81 96 HIS A N 1
ATOM 749 C CA . HIS A 1 96 ? 14.050 6.840 -20.355 1.00 89.81 96 HIS A CA 1
ATOM 750 C C . HIS A 1 96 ? 13.115 5.700 -19.914 1.00 89.81 96 HIS A C 1
ATOM 752 O O . HIS A 1 96 ? 11.929 5.896 -19.633 1.00 89.81 96 HIS A O 1
ATOM 758 N N . ARG A 1 97 ? 13.646 4.469 -19.890 1.00 91.81 97 ARG A N 1
ATOM 759 C CA . ARG A 1 97 ? 12.924 3.233 -19.525 1.00 91.81 97 ARG A CA 1
ATOM 760 C C . ARG A 1 97 ? 12.316 3.284 -18.129 1.00 91.81 97 ARG A C 1
ATOM 762 O O . ARG A 1 97 ? 11.264 2.685 -17.905 1.00 91.81 97 ARG A O 1
ATOM 769 N N . ASP A 1 98 ? 12.946 4.024 -17.227 1.00 89.38 98 ASP A N 1
ATOM 770 C CA . ASP A 1 98 ? 12.479 4.287 -15.871 1.00 89.38 98 ASP A CA 1
ATOM 771 C C . ASP A 1 98 ? 11.040 4.819 -15.853 1.00 89.38 98 ASP A C 1
ATOM 773 O O . ASP A 1 98 ? 10.198 4.314 -15.109 1.00 89.38 98 ASP A O 1
ATOM 777 N N . ARG A 1 99 ? 10.703 5.743 -16.759 1.00 90.62 99 ARG A N 1
ATOM 778 C CA . ARG A 1 99 ? 9.355 6.324 -16.872 1.00 90.62 99 ARG A CA 1
ATOM 779 C C . ARG A 1 99 ? 8.311 5.276 -17.232 1.00 90.62 99 ARG A C 1
ATOM 781 O O . ARG A 1 99 ? 7.225 5.246 -16.653 1.00 90.62 99 ARG A O 1
ATOM 788 N N . GLY A 1 100 ? 8.653 4.395 -18.172 1.00 93.62 100 GLY A N 1
ATOM 789 C CA . GLY A 1 100 ? 7.793 3.289 -18.577 1.00 93.62 100 GLY A CA 1
ATOM 790 C C . GLY A 1 100 ? 7.567 2.294 -17.438 1.00 93.62 100 GLY A C 1
ATOM 791 O O . GLY A 1 100 ? 6.435 1.865 -17.215 1.00 93.62 100 GLY A O 1
ATOM 792 N N . TYR A 1 101 ? 8.621 1.958 -16.689 1.00 95.19 101 TYR A N 1
ATOM 793 C CA . TYR A 1 101 ? 8.519 1.041 -15.557 1.00 95.19 101 TYR A CA 1
ATOM 794 C C . TYR A 1 101 ? 7.686 1.634 -14.416 1.00 95.19 101 TYR A C 1
ATOM 796 O O . TYR A 1 101 ? 6.809 0.954 -13.883 1.00 95.19 101 TYR A O 1
ATOM 804 N N . VAL A 1 102 ? 7.877 2.915 -14.089 1.00 92.44 102 VAL A N 1
ATOM 805 C CA . VAL A 1 102 ? 7.054 3.613 -13.089 1.00 92.44 102 VAL A CA 1
ATOM 806 C C . VAL A 1 102 ? 5.581 3.650 -13.515 1.00 92.44 102 VAL A C 1
ATOM 808 O O . VAL A 1 102 ? 4.703 3.391 -12.691 1.00 92.44 102 VAL A O 1
ATOM 811 N N . LEU A 1 103 ? 5.290 3.893 -14.798 1.00 95.06 103 LEU A N 1
ATOM 812 C CA . LEU A 1 103 ? 3.921 3.845 -15.319 1.00 95.06 103 LEU A CA 1
ATOM 813 C C . LEU A 1 103 ? 3.316 2.436 -15.222 1.00 95.06 103 LEU A C 1
ATOM 815 O O . LEU A 1 103 ? 2.164 2.294 -14.816 1.00 95.06 103 LEU A O 1
ATOM 819 N N . ALA A 1 104 ? 4.075 1.390 -15.558 1.00 96.88 104 ALA A N 1
ATOM 820 C CA . ALA A 1 104 ? 3.618 0.008 -15.409 1.00 96.88 104 ALA A CA 1
ATOM 821 C C . ALA A 1 104 ? 3.300 -0.325 -13.941 1.00 96.88 104 ALA A C 1
ATOM 823 O O . ALA A 1 104 ? 2.238 -0.883 -13.660 1.00 96.88 104 ALA A O 1
ATOM 824 N N . ALA A 1 105 ? 4.154 0.093 -13.000 1.00 96.44 105 ALA A N 1
ATOM 825 C CA . ALA A 1 105 ? 3.902 -0.060 -11.569 1.00 96.44 105 ALA A CA 1
ATOM 826 C C . ALA A 1 105 ? 2.611 0.649 -11.123 1.00 96.44 105 ALA A C 1
ATOM 828 O O . ALA A 1 105 ? 1.819 0.070 -10.381 1.00 96.44 105 ALA A O 1
ATOM 829 N N . ASP A 1 106 ? 2.350 1.866 -11.614 1.00 95.81 106 ASP A N 1
ATOM 830 C CA . ASP A 1 106 ? 1.115 2.606 -11.319 1.00 95.81 106 ASP A CA 1
ATOM 831 C C . ASP A 1 106 ? -0.143 1.891 -11.840 1.00 95.81 106 ASP A C 1
ATOM 833 O O . ASP A 1 106 ? -1.209 1.959 -11.221 1.00 95.81 106 ASP A O 1
ATOM 837 N N . LEU A 1 107 ? -0.049 1.204 -12.980 1.00 97.56 107 LEU A N 1
ATOM 838 C CA . LEU A 1 107 ? -1.150 0.410 -13.525 1.00 97.56 107 LEU A CA 1
ATOM 839 C C . LEU A 1 107 ? -1.348 -0.898 -12.741 1.00 97.56 107 LEU A C 1
ATOM 841 O O . LEU A 1 107 ? -2.493 -1.255 -12.451 1.00 97.56 107 LEU A O 1
ATOM 845 N N . PHE A 1 108 ? -0.272 -1.578 -12.329 1.00 97.62 108 PHE A N 1
ATOM 846 C CA . PHE A 1 108 ? -0.377 -2.719 -11.411 1.00 97.62 108 PHE A CA 1
ATOM 847 C C . PHE A 1 108 ? -1.019 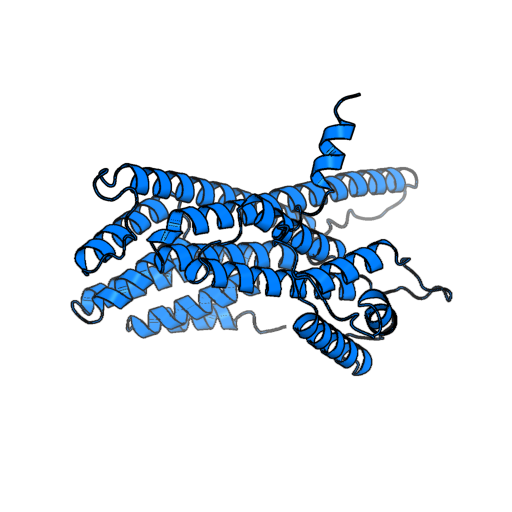-2.310 -10.084 1.00 97.62 108 PHE A C 1
ATOM 849 O O . PHE A 1 108 ? -1.945 -2.979 -9.633 1.00 97.62 108 PHE A O 1
ATOM 856 N N . LEU A 1 109 ? -0.620 -1.174 -9.509 1.00 96.31 109 LEU A N 1
ATOM 857 C CA . LEU A 1 109 ? -1.215 -0.644 -8.283 1.00 96.31 109 LEU A CA 1
ATOM 858 C C . LEU A 1 109 ? -2.721 -0.375 -8.439 1.00 96.31 109 LEU A C 1
ATOM 860 O O . LEU A 1 109 ? -3.510 -0.738 -7.568 1.00 96.31 109 LEU A O 1
ATOM 864 N N . GLN A 1 110 ? -3.147 0.208 -9.564 1.00 96.00 110 GLN A N 1
ATOM 865 C CA . GLN A 1 110 ? -4.573 0.409 -9.854 1.00 96.00 110 GLN A CA 1
ATOM 866 C C . GLN A 1 110 ? -5.338 -0.913 -9.970 1.00 96.00 110 GLN A C 1
ATOM 868 O O . GLN A 1 110 ? -6.465 -1.014 -9.481 1.00 96.00 110 GLN A O 1
ATOM 873 N N . HIS A 1 111 ? -4.741 -1.934 -10.591 1.00 95.88 111 HIS A N 1
ATOM 874 C CA . HIS A 1 111 ? -5.325 -3.272 -10.610 1.00 95.88 111 HIS A CA 1
ATOM 875 C C . HIS A 1 111 ? -5.448 -3.843 -9.194 1.00 95.88 111 HIS A C 1
ATOM 877 O O . HIS A 1 111 ? -6.535 -4.250 -8.802 1.00 95.88 111 HIS A O 1
ATOM 883 N N . MET A 1 112 ? -4.377 -3.793 -8.400 1.00 94.88 112 MET A N 1
ATOM 884 C CA . MET A 1 112 ? -4.378 -4.279 -7.021 1.00 94.88 112 MET A CA 1
ATOM 885 C C . MET A 1 112 ? -5.422 -3.569 -6.161 1.00 94.88 112 MET A C 1
ATOM 887 O O . MET A 1 112 ? -6.105 -4.223 -5.384 1.00 94.88 112 MET A O 1
ATOM 891 N N . HIS A 1 113 ? -5.606 -2.254 -6.310 1.00 94.12 113 HIS A N 1
ATOM 892 C CA . HIS A 1 113 ? -6.665 -1.543 -5.598 1.00 94.12 113 HIS A CA 1
ATOM 893 C C . HIS A 1 113 ? -8.059 -2.058 -5.951 1.00 94.12 113 HIS A C 1
ATOM 895 O O . HIS A 1 113 ? -8.845 -2.249 -5.028 1.00 94.12 113 HIS A O 1
ATOM 901 N N . ARG A 1 114 ? -8.335 -2.352 -7.231 1.00 92.44 114 ARG A N 1
ATOM 902 C CA . ARG A 1 114 ? -9.600 -2.984 -7.642 1.00 92.44 114 ARG A CA 1
ATOM 903 C C . ARG A 1 114 ? -9.775 -4.365 -7.021 1.00 92.44 114 ARG A C 1
ATOM 905 O O . ARG A 1 114 ? -10.861 -4.673 -6.555 1.00 92.44 114 ARG A O 1
ATOM 912 N N . GLU A 1 115 ? -8.718 -5.171 -6.989 1.00 92.75 115 GLU A N 1
ATOM 913 C CA . GLU A 1 115 ? -8.758 -6.502 -6.371 1.00 92.75 115 GLU A CA 1
ATOM 914 C C . GLU A 1 115 ? -8.991 -6.422 -4.857 1.00 92.75 115 GLU A C 1
ATOM 916 O O . GLU A 1 115 ? -9.732 -7.232 -4.311 1.00 92.75 115 GLU A O 1
ATOM 921 N N . ILE A 1 116 ? -8.410 -5.426 -4.177 1.00 92.25 116 ILE A N 1
ATOM 922 C CA . ILE A 1 116 ? -8.651 -5.173 -2.748 1.00 92.25 116 ILE A CA 1
ATOM 923 C C . ILE A 1 116 ? -10.104 -4.754 -2.513 1.00 92.25 116 ILE A C 1
ATOM 925 O O . ILE A 1 116 ? -10.758 -5.301 -1.631 1.00 92.25 116 ILE A O 1
ATOM 929 N N . ASP A 1 117 ? -10.626 -3.827 -3.318 1.00 89.94 117 ASP A N 1
ATOM 930 C CA . ASP A 1 117 ? -12.020 -3.378 -3.215 1.00 89.94 117 ASP A CA 1
ATOM 931 C C . ASP A 1 117 ? -13.002 -4.520 -3.548 1.00 89.94 117 ASP A C 1
ATOM 933 O O . ASP A 1 117 ? -14.096 -4.602 -2.990 1.00 89.94 117 ASP A O 1
ATOM 937 N N . ALA A 1 118 ? -12.594 -5.461 -4.404 1.00 88.56 118 ALA A N 1
ATOM 938 C CA . ALA A 1 118 ? -13.354 -6.666 -4.709 1.00 88.56 118 ALA A CA 1
ATOM 939 C C . ALA A 1 118 ? -13.383 -7.676 -3.547 1.00 88.56 118 ALA A C 1
ATOM 941 O O . ALA A 1 118 ? -14.303 -8.482 -3.491 1.00 88.56 118 ALA A O 1
ATOM 942 N N . ILE A 1 119 ? -12.464 -7.635 -2.568 1.00 86.44 119 ILE A N 1
ATOM 943 C CA . ILE A 1 119 ? -12.498 -8.555 -1.406 1.00 86.44 119 ILE A CA 1
ATOM 944 C C . ILE A 1 119 ? -13.821 -8.455 -0.643 1.00 86.44 119 ILE A C 1
ATOM 946 O O . ILE A 1 119 ? -14.319 -9.449 -0.106 1.00 86.44 119 ILE A O 1
ATOM 950 N N . THR A 1 120 ? -14.374 -7.248 -0.577 1.00 78.06 120 THR A N 1
ATOM 951 C CA . THR A 1 120 ? -15.565 -6.938 0.216 1.00 78.06 120 THR A CA 1
ATOM 952 C C . THR A 1 120 ? -16.860 -7.207 -0.548 1.00 78.06 120 THR A C 1
ATOM 954 O O . THR A 1 120 ? -17.909 -7.362 0.074 1.00 78.06 120 THR A O 1
ATOM 957 N N . THR A 1 121 ? -16.801 -7.293 -1.880 1.00 82.12 121 THR A N 1
ATOM 958 C CA . THR A 1 121 ? -17.982 -7.330 -2.759 1.00 82.12 121 THR A CA 1
ATOM 959 C C . THR A 1 121 ? -18.067 -8.577 -3.642 1.00 82.12 121 THR A C 1
ATOM 961 O O . THR A 1 121 ? -19.171 -9.003 -3.981 1.00 82.12 121 THR A O 1
ATOM 964 N N . ASP A 1 122 ? -16.940 -9.189 -4.003 1.00 78.69 122 ASP A N 1
ATOM 965 C CA . ASP A 1 122 ? -16.875 -10.350 -4.889 1.00 78.69 122 ASP A CA 1
ATOM 966 C C . ASP A 1 122 ? -17.030 -11.661 -4.091 1.00 78.69 122 ASP A C 1
ATOM 968 O O . ASP A 1 122 ? -16.324 -11.876 -3.099 1.00 78.69 122 ASP A O 1
ATOM 972 N N . PRO A 1 123 ? -17.915 -12.586 -4.510 1.00 68.44 123 PRO A N 1
ATOM 973 C CA . PRO A 1 123 ? -18.004 -13.921 -3.916 1.00 68.44 123 PRO A CA 1
ATOM 974 C C . PRO A 1 123 ? -16.727 -14.769 -4.074 1.00 68.44 123 PRO A C 1
ATOM 976 O O . PRO A 1 123 ? -16.542 -15.733 -3.329 1.00 68.44 123 PRO A O 1
ATOM 979 N N . HIS A 1 124 ? -15.848 -14.450 -5.028 1.00 77.19 124 HIS A N 1
ATOM 980 C CA . HIS A 1 124 ? -14.615 -15.187 -5.312 1.00 77.19 124 HIS A CA 1
ATOM 981 C C . HIS A 1 124 ? -13.390 -14.264 -5.342 1.00 77.19 124 HIS A C 1
ATOM 983 O O . HIS A 1 124 ? -12.747 -14.130 -6.387 1.00 77.19 124 HIS A O 1
ATOM 989 N N . PRO A 1 125 ? -13.016 -13.677 -4.196 1.00 83.75 125 PRO A N 1
ATOM 990 C CA . PRO A 1 125 ? -11.932 -12.714 -4.138 1.00 83.75 125 PRO A CA 1
ATOM 991 C C . PRO A 1 125 ? -10.581 -13.351 -4.474 1.00 83.75 125 PRO A C 1
ATOM 993 O O . PRO A 1 125 ? -10.380 -14.569 -4.352 1.00 83.75 125 PRO A O 1
ATOM 996 N N . VAL A 1 126 ? -9.625 -12.500 -4.848 1.00 88.88 126 VAL A N 1
ATOM 997 C CA . VAL A 1 126 ? -8.269 -12.910 -5.214 1.00 88.88 126 VAL A CA 1
ATOM 998 C C . VAL A 1 126 ? -7.608 -13.785 -4.138 1.00 88.88 126 VAL A C 1
ATOM 1000 O O . VAL A 1 126 ? -7.714 -13.577 -2.922 1.00 88.88 126 VAL A O 1
ATOM 1003 N N . GLY A 1 127 ? -6.924 -14.832 -4.599 1.00 90.06 127 GLY A N 1
ATOM 1004 C CA . GLY A 1 127 ? -6.143 -15.725 -3.747 1.00 90.06 127 GLY A CA 1
ATOM 1005 C C . GLY A 1 127 ? -4.783 -15.120 -3.371 1.00 90.06 127 GLY A C 1
ATOM 1006 O O . GLY A 1 127 ? -4.192 -14.437 -4.207 1.00 90.06 127 GLY A O 1
ATOM 1007 N N . PRO A 1 128 ? -4.210 -15.442 -2.192 1.00 91.31 128 PRO A N 1
ATOM 1008 C CA . PRO A 1 128 ? -2.927 -14.881 -1.754 1.00 91.31 128 PRO A CA 1
ATOM 1009 C C . PRO A 1 128 ? -1.780 -15.086 -2.744 1.00 91.31 128 PRO A C 1
ATOM 1011 O O . PRO A 1 128 ? -1.026 -14.160 -3.009 1.00 91.31 128 PRO A O 1
ATOM 1014 N N . LYS A 1 129 ? -1.685 -16.267 -3.366 1.00 91.69 129 LYS A N 1
ATOM 1015 C CA . LYS A 1 129 ? -0.632 -16.564 -4.351 1.00 91.69 129 LYS A CA 1
ATOM 1016 C C . LYS A 1 129 ? -0.721 -15.689 -5.604 1.00 91.69 129 LYS A C 1
ATOM 1018 O O . LYS A 1 129 ? 0.301 -15.244 -6.109 1.00 91.69 129 LYS A O 1
ATOM 1023 N N . VAL A 1 130 ? -1.937 -15.451 -6.096 1.00 93.56 130 VAL A N 1
ATOM 1024 C CA . VAL A 1 130 ? -2.168 -14.606 -7.277 1.00 93.56 130 VAL A CA 1
ATOM 1025 C C . VAL A 1 130 ? -1.871 -13.150 -6.930 1.00 93.56 130 VAL A C 1
ATOM 1027 O O . VAL A 1 130 ? -1.152 -12.479 -7.662 1.00 93.56 130 VAL A O 1
ATOM 1030 N N . PHE A 1 131 ? -2.339 -12.699 -5.764 1.00 95.19 131 PHE A N 1
ATOM 1031 C CA . PHE A 1 131 ? -2.076 -11.351 -5.278 1.00 95.19 131 PHE A CA 1
ATOM 1032 C C . PHE A 1 131 ? -0.578 -11.088 -5.066 1.00 95.19 131 PHE A C 1
ATOM 1034 O O . PHE A 1 131 ? -0.088 -10.042 -5.477 1.00 95.19 131 PHE A O 1
ATOM 1041 N N . ARG A 1 132 ? 0.174 -12.064 -4.532 1.00 95.31 132 ARG A N 1
ATOM 1042 C CA . ARG A 1 132 ? 1.646 -12.015 -4.454 1.00 95.31 132 ARG A CA 1
ATOM 1043 C C . ARG A 1 132 ? 2.278 -11.809 -5.831 1.00 95.31 132 ARG A C 1
ATOM 1045 O O . ARG A 1 132 ? 3.203 -11.019 -5.962 1.00 95.31 132 ARG A O 1
ATOM 1052 N N . GLY A 1 133 ? 1.755 -12.477 -6.860 1.00 95.19 133 GLY A N 1
ATOM 1053 C CA . GLY A 1 133 ? 2.169 -12.251 -8.245 1.00 95.19 133 GLY A CA 1
ATOM 1054 C C . GLY A 1 133 ? 2.036 -10.781 -8.645 1.00 95.19 133 GLY A C 1
ATOM 1055 O O . GLY A 1 133 ? 2.995 -10.196 -9.132 1.00 95.19 133 GLY A O 1
ATOM 1056 N N . TYR A 1 134 ? 0.895 -10.151 -8.358 1.00 96.12 134 TYR A N 1
ATOM 1057 C CA . TYR A 1 134 ? 0.688 -8.723 -8.637 1.00 96.12 134 TYR A CA 1
ATOM 1058 C C . TYR A 1 134 ? 1.656 -7.823 -7.855 1.00 96.12 134 TYR A C 1
ATOM 1060 O O . TYR A 1 134 ? 2.208 -6.884 -8.428 1.00 96.12 134 TYR A O 1
ATOM 1068 N N . CYS A 1 135 ? 1.905 -8.135 -6.578 1.00 96.19 135 CYS A N 1
ATOM 1069 C CA . CYS A 1 135 ? 2.887 -7.423 -5.757 1.00 96.19 135 CYS A CA 1
ATOM 1070 C C . CYS A 1 135 ? 4.289 -7.494 -6.373 1.00 96.19 135 CYS A C 1
ATOM 1072 O O . CYS A 1 135 ? 4.941 -6.463 -6.523 1.00 96.19 135 CYS A O 1
ATOM 1074 N N . ASN A 1 136 ? 4.735 -8.696 -6.750 1.00 96.88 136 ASN A N 1
ATOM 1075 C CA . ASN A 1 136 ? 6.051 -8.919 -7.344 1.00 96.88 136 ASN A CA 1
ATOM 1076 C C . ASN A 1 136 ? 6.226 -8.113 -8.632 1.00 96.88 136 ASN A C 1
ATOM 1078 O O . ASN A 1 136 ? 7.227 -7.423 -8.788 1.00 96.88 136 ASN A O 1
ATOM 1082 N N .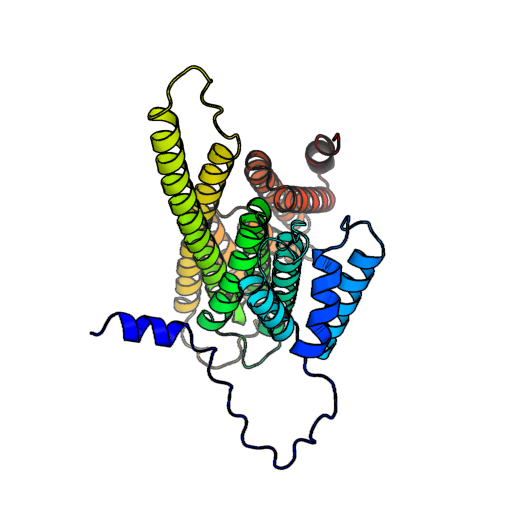 GLU A 1 137 ? 5.240 -8.163 -9.529 1.00 96.62 137 GLU A N 1
ATOM 1083 C CA . GLU A 1 137 ? 5.246 -7.405 -10.783 1.00 96.62 137 GLU A CA 1
ATOM 1084 C C . GLU A 1 137 ? 5.392 -5.895 -10.535 1.00 96.62 137 GLU A C 1
ATOM 1086 O O . GLU A 1 137 ? 6.254 -5.239 -11.121 1.00 96.62 137 GLU A O 1
ATOM 1091 N N . MET A 1 138 ? 4.597 -5.352 -9.609 1.00 97.06 138 MET A N 1
ATOM 1092 C CA . MET A 1 138 ? 4.657 -3.942 -9.228 1.00 97.06 138 MET A CA 1
ATOM 1093 C C . MET A 1 138 ? 6.028 -3.564 -8.646 1.00 97.06 138 MET A C 1
ATOM 1095 O O . MET A 1 138 ? 6.601 -2.553 -9.049 1.00 97.06 138 MET A O 1
ATOM 1099 N N . ILE A 1 139 ? 6.556 -4.356 -7.709 1.00 94.25 139 ILE A N 1
ATOM 1100 C CA . ILE A 1 139 ? 7.837 -4.085 -7.043 1.00 94.25 139 ILE A CA 1
ATOM 1101 C C . ILE A 1 139 ? 8.997 -4.160 -8.036 1.00 94.25 139 ILE A C 1
ATOM 1103 O O . ILE A 1 139 ? 9.824 -3.253 -8.055 1.00 94.25 139 ILE A O 1
ATOM 1107 N N . VAL A 1 140 ? 9.034 -5.179 -8.900 1.00 93.88 140 VAL A N 1
ATOM 1108 C CA . VAL A 1 140 ? 10.062 -5.308 -9.946 1.00 93.88 140 VAL A CA 1
ATOM 1109 C C . VAL A 1 140 ? 10.048 -4.096 -10.874 1.00 93.88 140 VAL A C 1
ATOM 1111 O O . VAL A 1 140 ? 11.104 -3.557 -11.190 1.00 93.88 140 VAL A O 1
ATOM 1114 N N . CYS A 1 141 ? 8.869 -3.616 -11.279 1.00 94.38 141 CYS A N 1
ATOM 1115 C CA . CYS A 1 141 ? 8.776 -2.385 -12.057 1.00 94.38 141 CYS A CA 1
ATOM 1116 C C . CYS A 1 141 ? 9.337 -1.173 -11.293 1.00 94.38 141 CYS A C 1
ATOM 1118 O O . CYS A 1 141 ? 10.067 -0.376 -11.869 1.00 94.38 141 CYS A O 1
ATOM 1120 N N . LEU A 1 142 ? 9.052 -1.024 -10.000 1.00 91.81 142 LEU A N 1
ATOM 1121 C CA . LEU A 1 142 ? 9.582 0.096 -9.213 1.00 91.81 142 LEU A CA 1
ATOM 1122 C C . LEU A 1 142 ? 11.108 0.024 -9.020 1.00 91.81 142 LEU A C 1
ATOM 1124 O O . LEU A 1 142 ? 11.764 1.063 -9.091 1.00 91.81 142 LEU A O 1
ATOM 1128 N N . LEU A 1 143 ? 11.663 -1.179 -8.836 1.00 89.06 143 LEU A N 1
ATOM 1129 C CA . LEU A 1 143 ? 13.109 -1.420 -8.765 1.00 89.06 143 LEU A CA 1
ATOM 1130 C C . LEU A 1 143 ? 13.787 -1.101 -10.106 1.00 89.06 143 LEU A C 1
ATOM 1132 O O . LEU A 1 143 ? 14.704 -0.288 -10.155 1.00 89.06 143 LEU A O 1
ATOM 1136 N N . ASN A 1 144 ? 13.257 -1.626 -11.216 1.00 89.19 144 ASN A N 1
ATOM 1137 C CA . ASN A 1 144 ? 13.761 -1.335 -12.565 1.00 89.19 144 ASN A CA 1
ATOM 1138 C C . ASN A 1 144 ? 13.599 0.142 -12.967 1.00 89.19 144 ASN A C 1
ATOM 1140 O O . ASN A 1 144 ? 14.308 0.631 -13.845 1.00 89.19 144 ASN A O 1
ATOM 1144 N N . GLY A 1 145 ? 12.652 0.847 -12.344 1.00 86.56 145 GLY A N 1
ATOM 1145 C CA . GLY A 1 145 ? 12.474 2.293 -12.452 1.00 86.56 145 GLY A CA 1
ATOM 1146 C C . GLY A 1 145 ? 13.340 3.113 -11.490 1.00 86.56 145 GLY A C 1
ATOM 1147 O O . GLY A 1 145 ? 13.106 4.313 -11.368 1.00 86.56 145 GLY A O 1
ATOM 1148 N N . SER A 1 146 ? 14.282 2.480 -10.781 1.00 83.94 146 SER A N 1
ATOM 1149 C CA . SER A 1 146 ? 15.196 3.095 -9.807 1.00 83.94 146 SER A CA 1
ATOM 1150 C C . SER A 1 146 ? 14.484 3.940 -8.743 1.00 83.94 146 SER A C 1
ATOM 1152 O O . SER A 1 146 ? 14.970 4.993 -8.333 1.00 83.94 146 SER A O 1
ATOM 1154 N N . ASN A 1 147 ? 13.307 3.495 -8.288 1.00 83.00 147 ASN A N 1
ATOM 1155 C CA . ASN A 1 147 ? 12.476 4.234 -7.339 1.00 83.00 147 ASN A CA 1
ATOM 1156 C C . ASN A 1 147 ? 12.366 3.519 -5.985 1.00 83.00 147 ASN A C 1
ATOM 1158 O O . ASN A 1 147 ? 11.276 3.125 -5.561 1.00 83.00 147 ASN A O 1
ATOM 1162 N N . MET A 1 148 ? 13.504 3.367 -5.300 1.00 81.69 148 MET A N 1
ATOM 1163 C CA . MET A 1 148 ? 13.613 2.607 -4.047 1.00 81.69 148 MET A CA 1
ATOM 1164 C C . MET A 1 148 ? 12.660 3.110 -2.954 1.00 81.69 148 MET A C 1
ATOM 1166 O O . MET A 1 148 ? 12.011 2.321 -2.271 1.00 81.69 148 MET A O 1
ATOM 1170 N N . GLN A 1 149 ? 12.468 4.427 -2.847 1.00 84.44 149 GLN A N 1
ATOM 1171 C CA . GLN A 1 149 ? 11.508 4.994 -1.900 1.00 84.44 149 GLN A CA 1
ATOM 1172 C C . GLN A 1 149 ? 10.089 4.450 -2.139 1.00 84.44 149 GLN A C 1
ATOM 1174 O O . GLN A 1 149 ? 9.435 3.973 -1.210 1.00 84.44 149 GLN A O 1
ATOM 1179 N N . ARG A 1 150 ? 9.606 4.455 -3.390 1.00 88.38 150 ARG A N 1
ATOM 1180 C CA . ARG A 1 150 ? 8.270 3.929 -3.714 1.00 88.38 150 ARG A CA 1
ATOM 1181 C C . ARG A 1 150 ? 8.175 2.413 -3.557 1.00 88.38 150 ARG A C 1
ATOM 1183 O O . ARG A 1 150 ? 7.071 1.934 -3.300 1.00 88.38 150 ARG A O 1
ATOM 1190 N N . VAL A 1 151 ? 9.285 1.680 -3.682 1.00 89.50 151 VAL A N 1
ATOM 1191 C CA . VAL A 1 151 ? 9.338 0.233 -3.409 1.00 89.50 151 VAL A CA 1
ATOM 1192 C C . VAL A 1 151 ? 8.981 -0.073 -1.954 1.00 89.50 151 VAL A C 1
ATOM 1194 O O . VAL A 1 151 ? 8.400 -1.118 -1.689 1.00 89.50 151 VAL A O 1
ATOM 1197 N N . VAL A 1 152 ? 9.256 0.838 -1.018 1.00 90.50 152 VAL A N 1
ATOM 1198 C CA . VAL A 1 152 ? 8.871 0.687 0.394 1.00 90.50 152 VAL A CA 1
ATOM 1199 C C . VAL A 1 152 ? 7.493 1.292 0.651 1.00 90.50 152 VAL A C 1
ATOM 1201 O O . VAL A 1 152 ? 6.610 0.635 1.200 1.00 90.50 152 VAL A O 1
ATOM 1204 N N . GLU A 1 153 ? 7.277 2.540 0.229 1.00 91.88 153 GLU A N 1
ATOM 1205 C CA . GLU A 1 153 ? 6.057 3.285 0.555 1.00 91.88 153 GLU A CA 1
ATOM 1206 C C . GLU A 1 153 ? 4.790 2.615 0.015 1.00 91.88 153 GLU A C 1
ATOM 1208 O O . GLU A 1 153 ? 3.783 2.541 0.718 1.00 91.88 153 GLU A O 1
ATOM 1213 N N . ILE A 1 154 ? 4.811 2.130 -1.232 1.00 94.12 154 ILE A N 1
ATOM 1214 C CA . ILE A 1 154 ? 3.606 1.584 -1.864 1.00 94.12 154 ILE A CA 1
ATOM 1215 C C . ILE A 1 154 ? 3.156 0.283 -1.190 1.00 94.12 154 ILE A C 1
ATOM 1217 O O . ILE A 1 154 ? 1.984 0.214 -0.815 1.00 94.12 154 ILE A O 1
ATOM 1221 N N . PRO A 1 155 ? 4.021 -0.729 -0.981 1.00 94.81 155 PRO A N 1
ATOM 1222 C CA . PRO A 1 155 ? 3.640 -1.921 -0.230 1.00 94.81 155 PRO A CA 1
ATOM 1223 C C . PRO A 1 155 ? 3.068 -1.612 1.155 1.00 94.81 155 PRO A C 1
ATOM 1225 O O . PRO A 1 155 ? 2.044 -2.180 1.522 1.00 94.81 155 PRO A O 1
ATOM 1228 N N . VAL A 1 156 ? 3.656 -0.669 1.895 1.00 94.56 156 VAL A N 1
ATOM 1229 C CA . VAL A 1 156 ? 3.158 -0.285 3.228 1.00 94.56 156 VAL A CA 1
ATOM 1230 C C . VAL A 1 156 ? 1.757 0.328 3.142 1.00 94.56 156 VAL A C 1
ATOM 1232 O O . VAL A 1 156 ? 0.875 -0.052 3.908 1.00 94.56 156 VAL A O 1
ATOM 1235 N N . LEU A 1 157 ? 1.501 1.203 2.165 1.00 94.56 157 LEU A N 1
ATOM 1236 C CA . LEU A 1 157 ? 0.161 1.762 1.935 1.00 94.56 157 LEU A CA 1
ATOM 1237 C C . LEU A 1 157 ? -0.870 0.688 1.557 1.00 94.56 157 LEU A C 1
ATOM 1239 O O . LEU A 1 157 ? -2.038 0.779 1.938 1.00 94.56 157 LEU A O 1
ATOM 1243 N N . ILE A 1 158 ? -0.460 -0.335 0.804 1.00 95.81 158 ILE A N 1
ATOM 1244 C CA . ILE A 1 158 ? -1.327 -1.469 0.466 1.00 95.81 158 ILE A CA 1
ATOM 1245 C C . ILE A 1 158 ? -1.637 -2.297 1.719 1.00 95.81 158 ILE A C 1
ATOM 1247 O O . ILE A 1 158 ? -2.792 -2.673 1.924 1.00 95.81 158 ILE A O 1
ATOM 1251 N N . VAL A 1 159 ? -0.634 -2.549 2.567 1.00 95.19 159 VAL A N 1
ATOM 1252 C CA . VAL A 1 159 ? -0.802 -3.227 3.862 1.00 95.19 159 VAL A CA 1
ATOM 1253 C C . VAL A 1 159 ? -1.779 -2.458 4.740 1.00 95.19 159 VAL A C 1
ATOM 1255 O O . VAL A 1 159 ? -2.736 -3.053 5.227 1.00 95.19 159 VAL A O 1
ATOM 1258 N N . ASP A 1 160 ? -1.616 -1.142 4.871 1.00 93.12 160 ASP A N 1
ATOM 1259 C CA . ASP A 1 160 ? -2.552 -0.298 5.617 1.00 93.12 160 ASP A CA 1
ATOM 1260 C C . ASP A 1 160 ? -3.982 -0.422 5.094 1.00 93.12 160 ASP A C 1
ATOM 1262 O O . ASP A 1 160 ? -4.914 -0.545 5.886 1.00 93.12 160 ASP A O 1
ATOM 1266 N N . LYS A 1 161 ? -4.168 -0.392 3.766 1.00 93.44 161 LYS A N 1
ATOM 1267 C CA . LYS A 1 161 ? -5.494 -0.516 3.148 1.00 93.44 161 LYS A CA 1
ATOM 1268 C C . LYS A 1 161 ? -6.123 -1.869 3.478 1.00 93.44 161 LYS A C 1
ATOM 1270 O O . LYS A 1 161 ? -7.275 -1.917 3.895 1.00 93.44 161 LYS A O 1
ATOM 1275 N N . LEU A 1 162 ? -5.365 -2.954 3.336 1.00 93.88 162 LEU A N 1
ATOM 1276 C CA . LEU A 1 162 ? -5.826 -4.306 3.652 1.00 93.88 162 LEU A CA 1
ATOM 1277 C C . LEU A 1 162 ? -6.179 -4.454 5.133 1.00 93.88 162 LEU A C 1
ATOM 1279 O O . LEU A 1 162 ? -7.227 -4.999 5.470 1.00 93.88 162 LEU A O 1
ATOM 1283 N N . LEU A 1 163 ? -5.334 -3.945 6.026 1.00 90.44 163 LEU A N 1
ATOM 1284 C CA . LEU A 1 163 ? -5.584 -4.008 7.458 1.00 90.44 163 LEU A CA 1
ATOM 1285 C C . LEU A 1 163 ? -6.775 -3.138 7.873 1.00 90.44 163 LEU A C 1
ATOM 1287 O O . LEU A 1 163 ? -7.583 -3.589 8.678 1.00 90.44 163 LEU A O 1
ATOM 1291 N N . ALA A 1 164 ? -6.952 -1.953 7.287 1.00 89.38 164 ALA A N 1
ATOM 1292 C CA . ALA A 1 164 ? -8.157 -1.149 7.485 1.00 89.38 164 ALA A CA 1
ATOM 1293 C C . ALA A 1 164 ? -9.414 -1.920 7.049 1.00 89.38 164 ALA A C 1
ATOM 1295 O O . ALA A 1 164 ? -10.364 -2.037 7.824 1.00 89.38 164 ALA A O 1
ATOM 1296 N N . SER A 1 165 ? -9.383 -2.557 5.873 1.00 89.06 165 SER A N 1
ATOM 1297 C CA . SER A 1 165 ? -10.474 -3.424 5.418 1.00 89.06 165 SER A CA 1
ATOM 1298 C C . SER A 1 165 ? -10.719 -4.613 6.353 1.00 89.06 165 SER A C 1
ATOM 1300 O O . SER A 1 165 ? -11.861 -5.037 6.493 1.00 89.06 165 SER A O 1
ATOM 1302 N N . ALA A 1 166 ? -9.693 -5.141 7.030 1.00 86.56 166 ALA A N 1
ATOM 1303 C CA . ALA A 1 166 ? -9.860 -6.193 8.037 1.00 86.56 166 ALA A CA 1
ATOM 1304 C C . ALA A 1 166 ? -10.630 -5.711 9.281 1.00 86.56 166 ALA A C 1
ATOM 1306 O O . ALA A 1 166 ? -11.378 -6.486 9.873 1.00 86.56 166 ALA A O 1
ATOM 1307 N N . VAL A 1 167 ? -10.463 -4.441 9.669 1.00 85.94 167 VAL A N 1
ATOM 1308 C CA . VAL A 1 167 ? -11.204 -3.815 10.781 1.00 85.94 167 VAL A CA 1
ATOM 1309 C C . VAL A 1 167 ? -12.655 -3.525 10.383 1.00 85.94 167 VAL A C 1
ATOM 1311 O O . VAL A 1 167 ? -13.562 -3.668 11.202 1.00 85.94 167 VAL A O 1
ATOM 1314 N N . GLU A 1 168 ? -12.882 -3.104 9.138 1.00 84.69 168 GLU A N 1
ATOM 1315 C CA . GLU A 1 168 ? -14.212 -2.748 8.625 1.00 84.69 168 GLU A CA 1
ATOM 1316 C C . GLU A 1 168 ? -15.067 -3.974 8.273 1.00 84.69 168 GLU A C 1
ATOM 1318 O O . GLU A 1 168 ? -16.270 -3.985 8.543 1.00 84.69 168 GLU A O 1
ATOM 1323 N N . HIS A 1 169 ? -14.446 -5.020 7.723 1.00 82.62 169 HIS A N 1
ATOM 1324 C CA . HIS A 1 169 ? -15.098 -6.235 7.232 1.00 82.62 169 HIS A CA 1
ATOM 1325 C C . HIS A 1 169 ? -14.562 -7.467 7.970 1.00 82.62 169 HIS A C 1
ATOM 1327 O O . HIS A 1 169 ? -13.735 -8.224 7.458 1.00 82.62 169 HIS A O 1
ATOM 1333 N N . PHE A 1 170 ? -15.035 -7.665 9.202 1.00 75.25 170 PHE A N 1
ATOM 1334 C CA . PHE A 1 170 ? -14.546 -8.716 10.107 1.00 75.25 170 PHE A CA 1
ATOM 1335 C C . PHE A 1 170 ? -14.662 -10.136 9.517 1.00 75.25 170 PHE A C 1
ATOM 1337 O O . PHE A 1 170 ? -13.815 -10.976 9.799 1.00 75.25 170 PHE A O 1
ATOM 1344 N N . ASP A 1 171 ? -15.667 -10.426 8.681 1.00 76.62 171 ASP A N 1
ATOM 1345 C CA . ASP A 1 171 ? -15.840 -11.738 8.034 1.00 76.62 171 ASP A CA 1
ATOM 1346 C C . ASP A 1 171 ? -14.770 -12.009 6.964 1.00 76.62 171 ASP A C 1
ATOM 1348 O O . ASP A 1 171 ? -14.588 -13.146 6.521 1.00 76.62 171 ASP A O 1
ATOM 1352 N N . LYS A 1 172 ? -14.045 -10.961 6.558 1.00 83.56 172 LYS A N 1
ATOM 1353 C CA . LYS A 1 172 ? -12.922 -10.999 5.619 1.00 83.56 172 LYS A CA 1
ATOM 1354 C C . LYS A 1 172 ? -11.569 -10.758 6.293 1.00 83.56 172 LYS A C 1
ATOM 1356 O O . LYS A 1 172 ? -10.553 -10.804 5.597 1.00 83.56 172 LYS A O 1
ATOM 1361 N N . ALA A 1 173 ? -11.519 -10.549 7.612 1.00 83.00 173 ALA A N 1
ATOM 1362 C CA . ALA A 1 173 ? -10.305 -10.155 8.330 1.00 83.00 173 ALA A CA 1
ATOM 1363 C C . ALA A 1 173 ? -9.129 -11.113 8.086 1.00 83.00 173 ALA A C 1
ATOM 1365 O O . ALA A 1 173 ? -8.065 -10.668 7.646 1.00 83.00 173 ALA A O 1
ATOM 1366 N N . GLY A 1 174 ? -9.327 -12.425 8.264 1.00 83.94 174 GLY A N 1
ATOM 1367 C CA . GLY A 1 174 ? -8.296 -13.425 7.986 1.00 83.94 174 GLY A CA 1
ATOM 1368 C C . GLY A 1 174 ? -7.755 -13.367 6.550 1.00 83.94 174 GLY A C 1
ATOM 1369 O O . GLY A 1 174 ? -6.548 -13.488 6.338 1.00 83.94 174 GLY A O 1
ATOM 1370 N N . ARG A 1 175 ? -8.610 -13.101 5.550 1.00 87.50 175 ARG A N 1
ATOM 1371 C CA . ARG A 1 175 ? -8.174 -12.944 4.152 1.00 87.50 175 ARG A CA 1
ATOM 1372 C C . ARG A 1 175 ? -7.364 -11.666 3.959 1.00 87.50 175 ARG A C 1
ATOM 1374 O O . ARG A 1 175 ? -6.290 -11.731 3.370 1.00 87.50 175 ARG A O 1
ATOM 1381 N N . CYS A 1 176 ? -7.849 -10.529 4.442 1.00 91.06 176 CYS A N 1
ATOM 1382 C CA . CYS A 1 176 ? -7.149 -9.250 4.327 1.00 91.06 176 CYS A CA 1
ATOM 1383 C C . CYS A 1 176 ? -5.742 -9.316 4.939 1.00 91.06 176 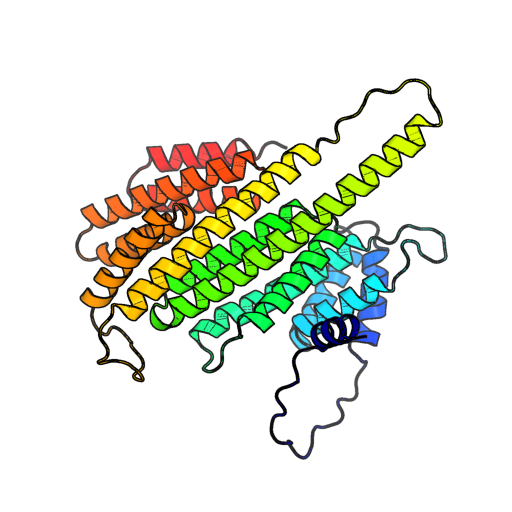CYS A C 1
ATOM 1385 O O . CYS A 1 176 ? -4.769 -8.880 4.328 1.00 91.06 176 CYS A O 1
ATOM 1387 N N . VAL A 1 177 ? -5.628 -9.939 6.112 1.00 89.06 177 VAL A N 1
ATOM 1388 C CA . VAL A 1 177 ? -4.368 -10.097 6.843 1.00 89.06 177 VAL A CA 1
ATOM 1389 C C . VAL A 1 177 ? -3.411 -11.069 6.126 1.00 89.06 177 VAL A C 1
ATOM 1391 O O . VAL A 1 177 ? -2.218 -10.788 6.034 1.00 89.06 177 VAL A O 1
ATOM 1394 N N . GLN A 1 178 ? -3.919 -12.141 5.502 1.00 90.88 178 GLN A N 1
ATOM 1395 C CA . GLN A 1 178 ? -3.120 -13.002 4.611 1.00 90.88 178 GLN A CA 1
ATOM 1396 C C . GLN A 1 178 ? -2.599 -12.257 3.376 1.00 90.88 178 GLN A C 1
ATOM 1398 O O . GLN A 1 178 ? -1.465 -12.469 2.957 1.00 90.88 178 GLN A O 1
ATOM 1403 N N . LEU A 1 179 ? -3.412 -11.396 2.758 1.00 94.38 179 LEU A N 1
ATOM 1404 C CA . LEU A 1 179 ? -2.966 -10.606 1.609 1.00 94.38 179 LEU A CA 1
ATOM 1405 C C . LEU A 1 179 ? -1.915 -9.570 2.019 1.00 94.38 179 LEU A C 1
ATOM 1407 O O . LEU A 1 179 ? -0.945 -9.381 1.288 1.00 94.38 179 LEU A O 1
ATOM 1411 N N . ALA A 1 180 ? -2.066 -8.956 3.197 1.00 94.50 180 ALA A N 1
ATOM 1412 C CA . ALA A 1 180 ? -1.084 -8.024 3.743 1.00 94.50 180 ALA A CA 1
ATOM 1413 C C . ALA A 1 180 ? 0.274 -8.711 3.950 1.00 94.50 180 ALA A C 1
ATOM 1415 O O . ALA A 1 180 ? 1.305 -8.147 3.594 1.00 94.50 180 ALA A O 1
ATOM 1416 N N . GLU A 1 181 ? 0.278 -9.961 4.425 1.00 93.88 181 GLU A N 1
ATOM 1417 C CA . GLU A 1 181 ? 1.498 -10.771 4.508 1.00 93.88 181 GLU A CA 1
ATOM 1418 C C . GLU A 1 181 ? 2.187 -10.902 3.151 1.00 93.88 181 GLU A C 1
ATOM 1420 O O . GLU A 1 181 ? 3.381 -10.636 3.041 1.00 93.88 181 GLU A O 1
ATOM 1425 N N . GLN A 1 182 ? 1.438 -11.260 2.103 1.00 95.38 182 GLN A N 1
ATOM 1426 C CA . GLN A 1 182 ? 2.014 -11.456 0.771 1.00 95.38 182 GLN A CA 1
ATOM 1427 C C . GLN A 1 182 ? 2.643 -10.178 0.214 1.00 95.38 182 GLN A C 1
ATOM 1429 O O . GLN A 1 182 ? 3.652 -10.252 -0.486 1.00 95.38 182 GLN A O 1
ATOM 1434 N N . VAL A 1 183 ? 2.081 -9.011 0.531 1.00 96.06 183 VAL A N 1
ATOM 1435 C CA . VAL A 1 183 ? 2.640 -7.709 0.140 1.00 96.06 183 VAL A CA 1
ATOM 1436 C C . VAL A 1 183 ? 3.994 -7.482 0.805 1.00 96.06 183 VAL A C 1
ATOM 1438 O O . VAL A 1 183 ? 4.966 -7.188 0.110 1.00 96.06 183 VAL A O 1
ATOM 1441 N N . VAL A 1 184 ? 4.073 -7.665 2.127 1.00 94.25 184 VAL A N 1
ATOM 1442 C CA . VAL A 1 184 ? 5.322 -7.459 2.874 1.00 94.25 184 VAL A CA 1
ATOM 1443 C C . VAL A 1 184 ? 6.374 -8.495 2.491 1.00 94.25 184 VAL A C 1
ATOM 1445 O O . VAL A 1 184 ? 7.536 -8.142 2.322 1.00 94.25 184 VAL A O 1
ATOM 1448 N N . GLU A 1 185 ? 5.987 -9.761 2.312 1.00 94.12 185 GLU A N 1
ATOM 1449 C CA . GLU A 1 185 ? 6.906 -10.808 1.856 1.00 94.12 185 GLU A CA 1
ATOM 1450 C C . GLU A 1 185 ? 7.511 -10.482 0.493 1.00 94.12 185 GLU A C 1
ATOM 1452 O O . GLU A 1 185 ? 8.725 -10.581 0.340 1.00 94.12 185 GLU A O 1
ATOM 1457 N N . SER A 1 186 ? 6.686 -10.046 -0.461 1.00 94.38 186 SER A N 1
ATOM 1458 C CA . SER A 1 186 ? 7.149 -9.657 -1.798 1.00 94.38 186 SER A CA 1
ATOM 1459 C C . SER A 1 186 ? 8.128 -8.485 -1.728 1.00 94.38 186 SER A C 1
ATOM 1461 O O . SER A 1 186 ? 9.201 -8.537 -2.325 1.00 94.38 186 SER A O 1
ATOM 1463 N N . ALA A 1 187 ? 7.778 -7.438 -0.970 1.00 93.31 187 ALA A N 1
ATOM 1464 C CA . ALA A 1 187 ? 8.618 -6.253 -0.812 1.00 93.31 187 ALA A CA 1
ATOM 1465 C C . ALA A 1 187 ? 9.961 -6.610 -0.173 1.00 93.31 187 ALA A C 1
ATOM 1467 O O . ALA A 1 187 ? 11.011 -6.281 -0.714 1.00 93.31 187 ALA A O 1
ATOM 1468 N N . LEU A 1 188 ? 9.937 -7.339 0.943 1.00 92.25 188 LEU A N 1
ATOM 1469 C CA . LEU A 1 188 ? 11.146 -7.703 1.667 1.00 92.25 188 LEU A CA 1
ATOM 1470 C C . LEU A 1 188 ? 12.062 -8.619 0.847 1.00 92.25 188 LEU A C 1
ATOM 1472 O O . LEU A 1 188 ? 13.274 -8.422 0.846 1.00 92.25 188 LEU A O 1
ATOM 1476 N N . GLU A 1 189 ? 11.505 -9.624 0.169 1.00 92.25 189 GLU A N 1
ATOM 1477 C CA . GLU A 1 189 ? 12.275 -10.566 -0.649 1.00 92.25 189 GLU A CA 1
ATOM 1478 C C . GLU A 1 189 ? 13.003 -9.850 -1.792 1.00 92.25 189 GLU A C 1
ATOM 1480 O O . GLU A 1 189 ? 14.213 -10.016 -1.950 1.00 92.25 189 GLU A O 1
ATOM 1485 N N . LEU A 1 190 ? 12.287 -9.009 -2.542 1.00 89.81 190 LEU A N 1
ATOM 1486 C CA . LEU A 1 190 ? 12.832 -8.326 -3.713 1.00 89.81 190 LEU A CA 1
ATOM 1487 C C . LEU A 1 190 ? 13.784 -7.185 -3.340 1.00 89.81 190 LEU A C 1
ATOM 1489 O O . LEU A 1 190 ? 14.832 -7.056 -3.965 1.00 89.81 190 LEU A O 1
ATOM 1493 N N . VAL A 1 191 ? 13.488 -6.412 -2.289 1.00 87.50 191 VAL A N 1
ATOM 1494 C CA . VAL A 1 191 ? 14.403 -5.363 -1.799 1.00 87.50 191 VAL A CA 1
ATOM 1495 C C . VAL A 1 191 ? 15.700 -5.976 -1.274 1.00 87.50 191 VAL A C 1
ATOM 1497 O O . VAL A 1 191 ? 16.782 -5.483 -1.583 1.00 87.50 191 VAL A O 1
ATOM 1500 N N . ARG A 1 192 ? 15.628 -7.084 -0.520 1.00 86.62 192 ARG A N 1
ATOM 1501 C CA . ARG A 1 192 ? 16.835 -7.793 -0.062 1.00 86.62 192 ARG A CA 1
ATOM 1502 C C . ARG A 1 192 ? 17.659 -8.317 -1.229 1.00 86.62 192 ARG A C 1
ATOM 1504 O O . ARG A 1 192 ? 18.884 -8.262 -1.167 1.00 86.62 192 ARG A O 1
ATOM 1511 N N . TYR A 1 193 ? 16.999 -8.862 -2.248 1.00 84.62 193 TYR A N 1
ATOM 1512 C CA . TYR A 1 193 ? 17.677 -9.359 -3.437 1.00 84.62 193 TYR A CA 1
ATOM 1513 C C . TYR A 1 193 ? 18.409 -8.231 -4.174 1.00 84.62 193 TYR A C 1
ATOM 1515 O O . TYR A 1 193 ? 19.601 -8.372 -4.442 1.00 84.62 193 TYR A O 1
ATOM 1523 N N . GLU A 1 194 ? 17.743 -7.098 -4.409 1.00 82.00 194 GLU A N 1
ATOM 1524 C CA . GLU A 1 194 ? 18.358 -5.932 -5.053 1.00 82.00 194 GLU A CA 1
ATOM 1525 C C . GLU A 1 194 ? 19.563 -5.424 -4.255 1.00 82.00 194 GLU A C 1
ATOM 1527 O O . GLU A 1 194 ? 20.664 -5.296 -4.786 1.00 82.00 194 GLU A O 1
ATOM 1532 N N . PHE A 1 195 ? 19.404 -5.260 -2.940 1.00 76.00 195 PHE A N 1
ATOM 1533 C CA . PHE A 1 195 ? 20.487 -4.810 -2.068 1.00 76.00 195 PHE A CA 1
ATOM 1534 C C . PHE A 1 195 ? 21.696 -5.763 -2.085 1.00 76.00 195 PHE A C 1
ATOM 1536 O O . PHE A 1 195 ? 22.856 -5.345 -2.042 1.00 76.00 195 PHE A O 1
ATOM 1543 N N . GLN A 1 196 ? 21.452 -7.077 -2.157 1.00 76.38 196 GLN A N 1
ATOM 1544 C CA . GLN A 1 196 ? 22.527 -8.059 -2.297 1.00 76.38 196 GLN A CA 1
ATOM 1545 C C . GLN A 1 196 ? 23.257 -7.921 -3.637 1.00 76.38 196 GLN A C 1
ATOM 1547 O O . GLN A 1 196 ? 24.486 -8.038 -3.653 1.00 76.38 196 GLN A O 1
ATOM 1552 N N . LEU A 1 197 ? 22.535 -7.665 -4.731 1.00 72.81 197 LEU A N 1
ATOM 1553 C CA . LEU A 1 197 ? 23.133 -7.418 -6.042 1.00 72.81 197 LEU A CA 1
ATOM 1554 C C . LEU A 1 197 ? 23.993 -6.154 -6.034 1.00 72.81 197 LEU A C 1
ATOM 1556 O O . LEU A 1 197 ? 25.177 -6.239 -6.365 1.00 72.81 197 LEU A O 1
ATOM 1560 N N . GLU A 1 198 ? 23.460 -5.026 -5.564 1.00 71.38 198 GLU A N 1
ATOM 1561 C CA . GLU A 1 198 ? 24.192 -3.755 -5.481 1.00 71.38 198 GLU A CA 1
ATOM 1562 C C . GLU A 1 198 ? 25.471 -3.891 -4.647 1.00 71.38 198 GLU A C 1
ATOM 1564 O O . GLU A 1 198 ? 26.544 -3.426 -5.033 1.00 71.38 198 GLU A O 1
ATOM 1569 N N . ARG A 1 199 ? 25.409 -4.619 -3.526 1.00 69.88 199 ARG A N 1
ATOM 1570 C CA . ARG A 1 199 ? 26.582 -4.887 -2.684 1.00 69.88 199 ARG A CA 1
ATOM 1571 C C . ARG A 1 199 ? 27.634 -5.748 -3.390 1.00 69.88 199 ARG A C 1
ATOM 1573 O O . ARG A 1 199 ? 28.831 -5.574 -3.144 1.00 69.88 199 ARG A O 1
ATOM 1580 N N . ILE A 1 200 ? 27.229 -6.698 -4.233 1.00 66.12 200 ILE A N 1
ATOM 1581 C CA . ILE A 1 200 ? 28.158 -7.505 -5.040 1.00 66.12 200 ILE A CA 1
ATOM 1582 C C . ILE A 1 200 ? 28.792 -6.640 -6.136 1.00 66.12 200 ILE A C 1
ATOM 1584 O O . ILE A 1 200 ? 30.012 -6.683 -6.315 1.00 66.12 200 ILE A O 1
ATOM 1588 N N . GLU A 1 201 ? 27.999 -5.833 -6.837 1.00 66.56 201 GLU A N 1
ATOM 1589 C CA . GLU A 1 201 ? 28.462 -4.948 -7.910 1.00 66.56 201 GLU A CA 1
ATOM 1590 C C . GLU A 1 201 ? 29.366 -3.822 -7.397 1.00 66.56 201 GLU A C 1
ATOM 1592 O O . GLU A 1 201 ? 30.404 -3.543 -8.004 1.00 66.56 201 GLU A O 1
ATOM 1597 N N . GLY A 1 202 ? 29.047 -3.244 -6.238 1.00 60.28 202 GLY A N 1
ATOM 1598 C CA . GLY A 1 202 ? 29.878 -2.262 -5.544 1.00 60.28 202 GLY A CA 1
ATOM 1599 C C . GLY A 1 202 ? 31.243 -2.839 -5.174 1.00 60.28 202 GLY A C 1
ATOM 1600 O O . GLY A 1 202 ? 32.272 -2.252 -5.500 1.00 60.28 202 GLY A O 1
ATOM 1601 N N . LYS A 1 203 ? 31.286 -4.058 -4.614 1.00 62.91 203 LYS A N 1
ATOM 1602 C CA . LYS A 1 203 ? 32.554 -4.763 -4.343 1.00 62.91 203 LYS A CA 1
ATOM 1603 C C . LYS A 1 203 ? 33.365 -5.015 -5.610 1.00 62.91 203 LYS A C 1
ATOM 1605 O O . LYS A 1 203 ? 34.584 -4.864 -5.591 1.00 62.91 203 LYS A O 1
ATOM 1610 N N . ARG A 1 204 ? 32.706 -5.394 -6.707 1.00 55.88 204 ARG A N 1
ATOM 1611 C CA . ARG A 1 204 ? 33.358 -5.645 -8.001 1.00 55.88 204 ARG A CA 1
ATOM 1612 C C . ARG A 1 204 ? 33.936 -4.358 -8.589 1.00 55.88 204 ARG A C 1
ATOM 1614 O O . ARG A 1 204 ? 35.074 -4.355 -9.042 1.00 55.88 204 ARG A O 1
ATOM 1621 N N . SER A 1 205 ? 33.186 -3.263 -8.514 1.00 58.09 205 SER A N 1
ATOM 1622 C CA . SER A 1 205 ? 33.597 -1.939 -8.991 1.00 58.09 205 SER A CA 1
ATOM 1623 C C . SER A 1 205 ? 34.757 -1.373 -8.173 1.00 58.09 205 SER A C 1
ATOM 1625 O O . SER A 1 205 ? 35.716 -0.866 -8.750 1.00 58.09 205 SER A O 1
ATOM 1627 N N . SER A 1 206 ? 34.734 -1.530 -6.846 1.00 58.59 206 SER A N 1
ATOM 1628 C CA . SER A 1 206 ? 35.849 -1.143 -5.973 1.00 58.59 206 SER A CA 1
ATOM 1629 C C . SER A 1 206 ? 37.090 -2.011 -6.189 1.00 58.59 206 SER A C 1
ATOM 1631 O O . SER A 1 206 ? 38.199 -1.493 -6.162 1.00 58.59 206 SER A O 1
ATOM 1633 N N . GLN A 1 207 ? 36.938 -3.308 -6.485 1.00 57.94 207 GLN A N 1
ATOM 1634 C CA . GLN A 1 207 ? 38.063 -4.184 -6.850 1.00 57.94 207 GLN A CA 1
ATOM 1635 C C . GLN A 1 207 ? 38.682 -3.840 -8.211 1.00 57.94 207 GLN A C 1
ATOM 1637 O O . GLN A 1 207 ? 39.884 -4.024 -8.393 1.00 57.94 207 GLN A O 1
ATOM 1642 N N . ILE A 1 208 ? 37.880 -3.357 -9.164 1.00 58.41 208 ILE A N 1
ATOM 1643 C CA . ILE A 1 208 ? 38.370 -2.865 -10.459 1.00 58.41 208 ILE A CA 1
ATOM 1644 C C . ILE A 1 208 ? 39.107 -1.534 -10.255 1.00 58.41 208 ILE A C 1
ATOM 1646 O O . ILE A 1 208 ? 40.234 -1.400 -10.713 1.00 58.41 208 ILE A O 1
ATOM 1650 N N . LYS A 1 209 ? 38.539 -0.598 -9.481 1.00 53.41 209 LYS A N 1
ATOM 1651 C CA . LYS A 1 209 ? 39.181 0.689 -9.154 1.00 53.41 209 LYS A CA 1
ATOM 1652 C C . LYS A 1 209 ? 40.464 0.539 -8.324 1.00 53.41 209 LYS A C 1
ATOM 1654 O O . LYS A 1 209 ? 41.408 1.287 -8.536 1.00 53.41 209 LYS A O 1
ATOM 1659 N N . ALA A 1 210 ? 40.533 -0.449 -7.431 1.00 54.91 210 ALA A N 1
ATOM 1660 C CA . ALA A 1 210 ? 41.733 -0.754 -6.646 1.00 54.91 210 ALA A CA 1
ATOM 1661 C C . ALA A 1 210 ? 42.875 -1.373 -7.475 1.00 54.91 210 ALA A C 1
ATOM 1663 O O . ALA A 1 210 ? 43.996 -1.462 -6.990 1.00 54.91 210 ALA A O 1
ATOM 1664 N N . LYS A 1 211 ? 42.622 -1.809 -8.717 1.00 54.50 211 LYS A N 1
ATOM 1665 C CA . LYS A 1 211 ? 43.682 -2.258 -9.635 1.00 54.50 211 LYS A CA 1
ATOM 1666 C C . LYS A 1 211 ? 44.306 -1.128 -10.463 1.00 54.50 211 LYS A C 1
ATOM 1668 O O . LYS A 1 211 ? 45.355 -1.366 -11.051 1.00 54.50 211 LYS A O 1
ATOM 1673 N N . ASP A 1 212 ? 43.720 0.070 -10.445 1.00 51.28 212 ASP A N 1
ATOM 1674 C CA . ASP A 1 212 ? 44.148 1.244 -11.223 1.00 51.28 212 ASP A CA 1
ATOM 1675 C C . ASP A 1 212 ? 44.651 2.406 -10.323 1.00 51.28 212 ASP A C 1
ATOM 1677 O O . ASP A 1 212 ? 44.531 3.571 -10.689 1.00 51.28 212 ASP A O 1
ATOM 1681 N N . GLU A 1 213 ? 45.183 2.124 -9.123 1.00 50.56 213 GLU A N 1
ATOM 1682 C CA . GLU A 1 213 ? 45.435 3.105 -8.044 1.00 50.56 213 GLU A CA 1
ATOM 1683 C C . GLU A 1 213 ? 46.012 4.477 -8.467 1.00 50.56 213 GLU A C 1
ATOM 1685 O O . GLU A 1 213 ? 47.129 4.581 -8.970 1.00 50.56 213 GLU A O 1
ATOM 1690 N N . THR A 1 214 ? 45.313 5.563 -8.112 1.00 40.38 214 THR A N 1
ATOM 1691 C CA . THR A 1 214 ? 45.853 6.703 -7.337 1.00 40.38 214 THR A CA 1
ATOM 1692 C C . THR A 1 214 ? 44.727 7.674 -6.959 1.00 40.38 214 THR A C 1
ATOM 1694 O O . THR A 1 214 ? 44.035 8.205 -7.818 1.00 40.38 214 THR A O 1
ATOM 1697 N N . SER A 1 215 ? 44.601 7.961 -5.657 1.00 39.22 215 SER A N 1
ATOM 1698 C CA . SER A 1 215 ? 43.874 9.100 -5.054 1.00 39.22 215 SER A CA 1
ATOM 1699 C C . SER A 1 215 ? 42.385 9.290 -5.397 1.00 39.22 215 SER A C 1
ATOM 1701 O O . SER A 1 215 ? 42.016 9.783 -6.455 1.00 39.22 215 SER A O 1
ATOM 1703 N N . GLY A 1 216 ? 41.524 9.057 -4.407 1.00 32.31 216 GLY A N 1
ATOM 1704 C CA . GLY A 1 216 ? 40.157 9.569 -4.420 1.00 32.31 216 GLY A CA 1
ATOM 1705 C C . GLY A 1 216 ? 39.330 8.966 -3.300 1.00 32.31 216 GLY A C 1
ATOM 1706 O O . GLY A 1 216 ? 39.058 7.773 -3.315 1.00 32.31 216 GLY A O 1
ATOM 1707 N N . THR A 1 217 ? 38.984 9.806 -2.330 1.00 35.00 217 THR A N 1
ATOM 1708 C CA . THR A 1 217 ? 38.096 9.578 -1.188 1.00 35.00 217 THR A CA 1
ATOM 1709 C C . THR A 1 217 ? 36.966 8.598 -1.515 1.00 35.00 217 THR A C 1
ATOM 1711 O O . THR A 1 217 ? 36.257 8.792 -2.504 1.00 35.00 217 THR A O 1
ATOM 1714 N N . GLU A 1 218 ? 36.779 7.572 -0.676 1.00 36.97 218 GLU A N 1
ATOM 1715 C CA . GLU A 1 218 ? 35.544 6.787 -0.650 1.00 36.97 218 GLU A CA 1
ATOM 1716 C C . GLU A 1 218 ? 34.384 7.761 -0.413 1.00 36.97 218 GLU A C 1
ATOM 1718 O O . GLU A 1 218 ? 34.138 8.219 0.700 1.00 36.97 218 GLU A O 1
ATOM 1723 N N . LEU A 1 219 ? 33.705 8.145 -1.492 1.00 34.44 219 LEU A N 1
ATOM 1724 C CA . LEU A 1 219 ? 32.368 8.702 -1.407 1.00 34.44 219 LEU A CA 1
ATOM 1725 C C . LEU A 1 219 ? 31.485 7.546 -0.943 1.00 34.44 219 LEU A C 1
ATOM 1727 O O . LEU A 1 219 ? 31.069 6.720 -1.755 1.00 34.44 219 LEU A O 1
ATOM 1731 N N . GLU A 1 220 ? 31.249 7.461 0.368 1.00 35.31 220 GLU A N 1
ATOM 1732 C CA . GLU A 1 220 ? 30.097 6.737 0.896 1.00 35.31 220 GLU A CA 1
ATOM 1733 C C . GLU A 1 220 ? 28.883 7.224 0.104 1.00 35.31 220 GLU A C 1
ATOM 1735 O O . GLU A 1 220 ? 28.517 8.399 0.168 1.00 35.31 220 GLU A O 1
ATOM 1740 N N . HIS A 1 221 ? 28.312 6.353 -0.730 1.00 36.94 221 HIS A N 1
ATOM 1741 C CA . HIS A 1 221 ? 27.085 6.674 -1.436 1.00 36.94 221 HIS A CA 1
ATOM 1742 C C . HIS A 1 221 ? 26.005 6.909 -0.370 1.00 36.94 221 HIS A C 1
ATOM 1744 O O . HIS A 1 221 ? 25.664 5.968 0.346 1.00 36.94 221 HIS A O 1
ATOM 1750 N N . PRO A 1 222 ? 25.423 8.118 -0.259 1.00 32.47 222 PRO A N 1
ATOM 1751 C CA . PRO A 1 222 ? 24.403 8.414 0.748 1.00 32.47 222 PRO A CA 1
ATOM 1752 C C . PRO A 1 222 ? 23.111 7.584 0.588 1.00 32.47 222 PRO A C 1
ATOM 1754 O O . PRO A 1 222 ? 22.209 7.705 1.413 1.00 32.47 222 PRO A O 1
ATOM 1757 N N . SER A 1 223 ? 23.010 6.730 -0.441 1.00 45.88 223 SER A N 1
ATOM 1758 C CA . SER A 1 223 ? 21.939 5.742 -0.600 1.00 45.88 223 SER A CA 1
ATOM 1759 C C . SER A 1 223 ? 22.045 4.579 0.398 1.00 45.88 223 SER A C 1
ATOM 1761 O O . SER A 1 223 ? 21.033 4.200 0.980 1.00 45.88 223 SER A O 1
ATOM 1763 N N . SER A 1 224 ? 23.250 4.086 0.723 1.00 50.47 224 SER A N 1
ATOM 1764 C CA . SER A 1 224 ? 23.401 2.799 1.426 1.00 50.47 224 SER A CA 1
ATOM 1765 C C . SER A 1 224 ? 22.843 2.777 2.856 1.00 50.47 224 SER A C 1
ATOM 1767 O O . SER A 1 224 ? 22.371 1.740 3.317 1.00 50.47 224 SER A O 1
ATOM 1769 N N . ALA A 1 225 ? 22.866 3.911 3.566 1.00 45.44 225 ALA A N 1
ATOM 1770 C CA . ALA A 1 225 ? 22.321 4.016 4.924 1.00 45.44 225 ALA A CA 1
ATOM 1771 C C . ALA A 1 225 ? 20.780 4.056 4.947 1.00 45.44 225 ALA A C 1
ATOM 1773 O O . ALA A 1 225 ? 20.158 3.516 5.865 1.00 45.44 225 ALA A O 1
ATOM 1774 N N . ASN A 1 226 ? 20.158 4.659 3.926 1.00 58.22 226 ASN A N 1
ATOM 1775 C CA . ASN A 1 226 ? 18.701 4.662 3.772 1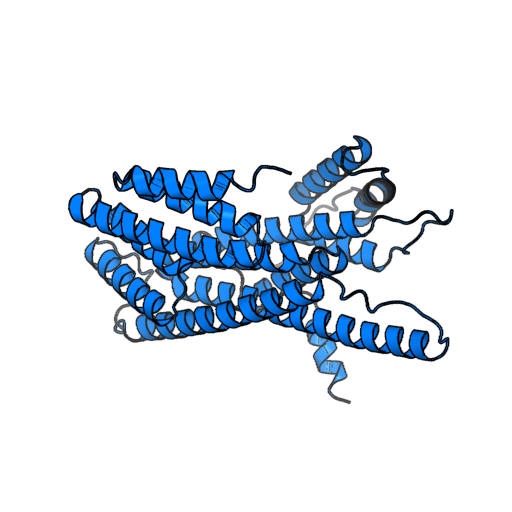.00 58.22 226 ASN A CA 1
ATOM 1776 C C . ASN A 1 226 ? 18.183 3.282 3.339 1.00 58.22 226 ASN A C 1
ATOM 1778 O O . ASN A 1 226 ? 17.106 2.872 3.774 1.00 58.22 226 ASN A O 1
ATOM 1782 N N . ASP A 1 227 ? 18.975 2.539 2.566 1.00 68.94 227 ASP A N 1
ATOM 1783 C CA . ASP A 1 227 ? 18.608 1.211 2.070 1.00 68.94 227 ASP A CA 1
ATOM 1784 C C . ASP A 1 227 ? 18.613 0.148 3.187 1.00 68.94 227 ASP A C 1
ATOM 1786 O O . ASP A 1 227 ? 17.676 -0.647 3.297 1.00 68.94 227 ASP A O 1
ATOM 1790 N N . GLU A 1 228 ? 19.594 0.173 4.101 1.00 77.25 228 GLU A N 1
ATOM 1791 C CA . GLU A 1 228 ? 19.595 -0.713 5.281 1.00 77.25 228 GLU A CA 1
ATOM 1792 C C . GLU A 1 228 ? 18.443 -0.395 6.251 1.00 77.25 228 GLU A C 1
ATOM 1794 O O . GLU A 1 228 ? 17.798 -1.304 6.786 1.00 77.25 228 GLU A O 1
ATOM 1799 N N . GLY A 1 229 ? 18.143 0.895 6.449 1.00 80.69 229 GLY A N 1
ATOM 1800 C CA . GLY A 1 229 ? 17.000 1.343 7.247 1.00 80.69 229 GLY A CA 1
ATOM 1801 C C . GLY A 1 229 ? 15.662 0.871 6.670 1.00 80.69 229 GLY A C 1
ATOM 1802 O O . GLY A 1 229 ? 14.799 0.406 7.418 1.00 80.69 229 GLY A O 1
ATOM 1803 N N . ALA A 1 230 ? 15.509 0.923 5.345 1.00 80.12 230 ALA A N 1
ATOM 1804 C CA . ALA A 1 230 ? 14.336 0.429 4.629 1.00 80.12 230 ALA A CA 1
ATOM 1805 C C . ALA A 1 230 ? 14.153 -1.091 4.764 1.00 80.12 230 ALA A C 1
ATOM 1807 O O . ALA A 1 230 ? 13.045 -1.549 5.057 1.00 80.12 230 ALA A O 1
ATOM 1808 N N . VAL A 1 231 ? 15.226 -1.876 4.603 1.00 86.56 231 VAL A N 1
ATOM 1809 C CA . VAL A 1 231 ? 15.176 -3.336 4.796 1.00 86.56 231 VAL A CA 1
ATOM 1810 C C . VAL A 1 231 ? 14.743 -3.665 6.220 1.00 86.56 231 VAL A C 1
ATOM 1812 O O . VAL A 1 231 ? 13.791 -4.420 6.404 1.00 86.56 231 VAL A O 1
ATOM 1815 N N . ARG A 1 232 ? 15.379 -3.055 7.226 1.00 89.06 232 ARG A N 1
ATOM 1816 C CA . ARG A 1 232 ? 15.033 -3.285 8.634 1.00 89.06 232 ARG A CA 1
ATOM 1817 C C . ARG A 1 232 ? 13.588 -2.896 8.942 1.00 89.06 232 ARG A C 1
ATOM 1819 O O . ARG A 1 232 ? 12.892 -3.624 9.642 1.00 89.06 232 ARG A O 1
ATOM 1826 N N . TYR A 1 233 ? 13.112 -1.789 8.381 1.00 90.75 233 TYR A N 1
ATOM 1827 C CA . TYR A 1 233 ? 11.719 -1.374 8.522 1.00 90.75 233 TYR A CA 1
ATOM 1828 C C . TYR A 1 233 ? 10.741 -2.404 7.929 1.00 90.75 233 TYR A C 1
ATOM 1830 O O . TYR A 1 233 ? 9.737 -2.733 8.561 1.00 90.75 233 TYR A O 1
ATOM 1838 N N . LEU A 1 234 ? 11.044 -2.974 6.756 1.00 91.31 234 LEU A N 1
ATOM 1839 C CA . LEU A 1 234 ? 10.242 -4.050 6.162 1.00 91.31 234 LEU A CA 1
ATOM 1840 C C . LEU A 1 234 ? 10.318 -5.361 6.966 1.00 91.31 234 LEU A C 1
ATOM 1842 O O . LEU A 1 234 ? 9.327 -6.086 7.037 1.00 91.31 234 LEU A O 1
ATOM 1846 N N . GLU A 1 235 ? 11.456 -5.671 7.591 1.00 93.06 235 GLU A N 1
ATOM 1847 C CA . GLU A 1 235 ? 11.608 -6.817 8.502 1.00 93.06 235 GLU A CA 1
ATOM 1848 C C . GLU A 1 235 ? 10.751 -6.665 9.759 1.00 93.06 235 GLU A C 1
ATOM 1850 O O . GLU A 1 235 ? 10.031 -7.596 10.141 1.00 93.06 235 GLU A O 1
ATOM 1855 N N . ASP A 1 236 ? 10.792 -5.481 10.371 1.00 93.19 236 ASP A N 1
ATOM 1856 C CA . ASP A 1 236 ? 9.967 -5.144 11.524 1.00 93.19 236 ASP A CA 1
ATOM 1857 C C . ASP A 1 236 ? 8.484 -5.237 11.143 1.00 93.19 236 ASP A C 1
ATOM 1859 O O . ASP A 1 236 ? 7.723 -5.937 11.817 1.00 93.19 236 ASP A O 1
ATOM 1863 N N . LEU A 1 237 ? 8.081 -4.655 10.008 1.00 92.69 237 LEU A N 1
ATOM 1864 C CA . LEU A 1 237 ? 6.713 -4.760 9.498 1.00 92.69 237 LEU A CA 1
ATOM 1865 C C . LEU A 1 237 ? 6.302 -6.218 9.241 1.00 92.69 237 LEU A C 1
ATOM 1867 O O . LEU A 1 237 ? 5.193 -6.614 9.598 1.00 92.69 237 LEU A O 1
ATOM 1871 N N . GLN A 1 238 ? 7.180 -7.049 8.673 1.00 93.81 238 GLN A N 1
ATOM 1872 C CA . GLN A 1 238 ? 6.892 -8.469 8.447 1.00 93.81 238 GLN A CA 1
ATOM 1873 C C . GLN A 1 238 ? 6.644 -9.202 9.768 1.00 93.81 238 GLN A C 1
ATOM 1875 O O . GLN A 1 238 ? 5.694 -9.979 9.881 1.00 93.81 238 GLN A O 1
ATOM 1880 N N . SER A 1 239 ? 7.488 -8.958 10.770 1.00 93.12 239 SER A N 1
ATOM 1881 C CA . SER A 1 239 ? 7.351 -9.532 12.110 1.00 93.12 239 SER A CA 1
ATOM 1882 C C . SER A 1 239 ? 6.026 -9.120 12.754 1.00 93.12 239 SER A C 1
ATOM 1884 O O . SER A 1 239 ? 5.288 -9.967 13.268 1.00 93.12 239 SER A O 1
ATOM 1886 N N . GLN A 1 240 ? 5.681 -7.835 12.664 1.00 93.06 240 GLN A N 1
ATOM 1887 C CA . GLN A 1 240 ? 4.426 -7.289 13.169 1.00 93.06 240 GLN A CA 1
ATOM 1888 C C . GLN A 1 240 ? 3.215 -7.917 12.462 1.00 93.06 240 GLN A C 1
ATOM 1890 O O . GLN A 1 240 ? 2.322 -8.442 13.128 1.00 93.06 240 GLN A O 1
ATOM 1895 N N . VAL A 1 241 ? 3.202 -7.955 11.125 1.00 90.25 241 VAL A N 1
ATOM 1896 C CA . VAL A 1 241 ? 2.112 -8.549 10.334 1.00 90.25 241 VAL A CA 1
ATOM 1897 C C . VAL A 1 241 ? 1.965 -10.045 10.621 1.00 90.25 241 VAL A C 1
ATOM 1899 O O . VAL A 1 241 ? 0.847 -10.510 10.820 1.00 90.25 241 VAL A O 1
ATOM 1902 N N . LYS A 1 242 ? 3.059 -10.801 10.771 1.00 90.50 242 LYS A N 1
ATOM 1903 C CA . LYS A 1 242 ? 2.994 -12.218 11.178 1.00 90.50 242 LYS A CA 1
ATOM 1904 C C . LYS A 1 242 ? 2.366 -12.412 12.556 1.00 90.50 242 LYS A C 1
ATOM 1906 O O . LYS A 1 242 ? 1.567 -13.328 12.748 1.00 90.50 242 LYS A O 1
ATOM 1911 N N . ARG A 1 243 ? 2.673 -11.537 13.520 1.00 90.50 243 ARG A N 1
ATOM 1912 C CA . ARG A 1 243 ? 2.009 -11.549 14.835 1.00 90.50 243 ARG A CA 1
ATOM 1913 C C . ARG A 1 243 ? 0.518 -11.231 14.718 1.00 90.50 243 ARG A C 1
ATOM 1915 O O . ARG A 1 243 ? -0.275 -11.889 15.389 1.00 90.50 243 ARG A O 1
ATOM 1922 N N . LEU A 1 244 ? 0.134 -10.288 13.851 1.00 88.44 244 LEU A N 1
ATOM 1923 C CA . LEU A 1 244 ? -1.275 -9.991 13.566 1.00 88.44 244 LEU A CA 1
ATOM 1924 C C . LEU A 1 244 ? -1.997 -11.209 12.985 1.00 88.44 244 LEU A C 1
ATOM 1926 O O . LEU A 1 244 ? -3.058 -11.561 13.488 1.00 88.44 244 LEU A O 1
ATOM 1930 N N . ILE A 1 245 ? -1.412 -11.885 11.989 1.00 87.06 245 ILE A N 1
ATOM 1931 C CA . ILE A 1 245 ? -1.971 -13.111 11.396 1.00 87.06 245 ILE A CA 1
ATOM 1932 C C . ILE A 1 245 ? -2.225 -14.157 12.475 1.00 87.06 245 ILE A C 1
ATOM 1934 O O . ILE A 1 245 ? -3.342 -14.656 12.591 1.00 87.06 245 ILE A O 1
ATOM 1938 N N . ASN A 1 246 ? -1.207 -14.458 13.283 1.00 86.44 246 ASN A N 1
ATOM 1939 C CA . ASN A 1 246 ? -1.311 -15.474 14.324 1.00 86.44 246 ASN A CA 1
ATOM 1940 C C . ASN A 1 246 ? -2.397 -15.116 15.345 1.00 86.44 246 ASN A C 1
ATOM 1942 O O . ASN A 1 246 ? -3.208 -15.968 15.697 1.00 86.44 246 ASN A O 1
ATOM 1946 N N . GLY A 1 247 ? -2.454 -13.852 15.777 1.00 85.81 247 GLY A N 1
ATOM 1947 C CA . GLY A 1 247 ? -3.475 -13.387 16.712 1.00 85.81 247 GLY A CA 1
ATOM 1948 C C . GLY A 1 247 ? -4.890 -13.435 16.128 1.00 85.81 247 GLY A C 1
ATOM 1949 O O . GLY A 1 247 ? -5.814 -13.878 16.806 1.00 85.81 247 GLY A O 1
ATOM 1950 N N . VAL A 1 248 ? -5.069 -13.031 14.865 1.00 84.56 248 VAL A N 1
ATOM 1951 C CA . VAL A 1 248 ? -6.371 -13.072 14.177 1.00 84.56 248 VAL A CA 1
ATOM 1952 C C . VAL A 1 248 ? -6.831 -14.515 13.972 1.00 84.56 248 VAL A C 1
ATOM 1954 O O . VAL A 1 248 ? -7.976 -14.827 14.278 1.00 84.56 248 VAL A O 1
ATOM 1957 N N . GLN A 1 249 ? -5.944 -15.417 13.547 1.00 83.38 249 GLN A N 1
ATOM 1958 C CA . GLN A 1 249 ? -6.265 -16.838 13.376 1.00 83.38 249 GLN A CA 1
ATOM 1959 C C . GLN A 1 249 ? -6.625 -17.521 14.700 1.00 83.38 249 GLN A C 1
ATOM 1961 O O . GLN A 1 249 ? -7.573 -18.307 14.752 1.00 83.38 249 GLN A O 1
ATOM 1966 N N . GLN A 1 250 ? -5.892 -17.223 15.778 1.00 83.75 250 GLN A N 1
ATOM 1967 C CA . GLN A 1 250 ? -6.218 -17.718 17.118 1.00 83.75 250 GLN A CA 1
ATOM 1968 C C . GLN A 1 250 ? -7.597 -17.226 17.554 1.00 83.75 250 GLN A C 1
ATOM 1970 O O . GLN A 1 250 ? -8.441 -18.032 17.935 1.00 83.75 250 GLN A O 1
ATOM 1975 N N . TYR A 1 251 ? -7.869 -15.931 17.394 1.00 82.31 251 TYR A N 1
ATOM 1976 C CA . TYR A 1 251 ? -9.166 -15.346 17.716 1.00 82.31 251 TYR A CA 1
ATOM 1977 C C . TYR A 1 251 ? -10.325 -15.952 16.903 1.00 82.31 251 TYR A C 1
ATOM 1979 O O . TYR A 1 251 ? -11.386 -16.245 17.457 1.00 82.31 251 TYR A O 1
ATOM 1987 N N . GLU A 1 252 ? -10.131 -16.174 15.600 1.00 76.38 252 GLU A N 1
ATOM 1988 C CA . GLU A 1 252 ? -11.114 -16.841 14.737 1.00 76.38 252 GLU A CA 1
ATOM 1989 C C . GLU A 1 252 ? -11.358 -18.301 15.155 1.00 76.38 252 GLU A C 1
ATOM 1991 O O . GLU A 1 252 ? -12.482 -18.786 15.048 1.00 76.38 252 GLU A O 1
ATOM 1996 N N . THR A 1 253 ? -10.333 -18.993 15.663 1.00 73.75 253 THR A N 1
ATOM 1997 C CA . THR A 1 253 ? -10.424 -20.394 16.117 1.00 73.75 253 THR A CA 1
ATOM 1998 C C . THR A 1 253 ? -11.084 -20.523 17.494 1.00 73.75 253 THR A C 1
ATOM 2000 O O . THR A 1 253 ? -11.812 -21.482 17.743 1.00 73.75 253 THR A O 1
ATOM 2003 N N . GLU A 1 254 ? -10.837 -19.565 18.391 1.00 72.69 254 GLU A N 1
ATOM 2004 C CA . GLU A 1 254 ? -11.401 -19.517 19.747 1.00 72.69 254 GLU A CA 1
ATOM 2005 C C . GLU A 1 254 ? -12.876 -19.075 19.766 1.00 72.69 254 GLU A C 1
ATOM 2007 O O . GLU A 1 254 ? -13.600 -19.359 20.726 1.00 72.69 254 GLU A O 1
ATOM 2012 N N . ARG A 1 255 ? -13.367 -18.441 18.691 1.00 63.56 255 ARG A N 1
ATOM 2013 C CA . ARG A 1 255 ? -14.806 -18.255 18.459 1.00 63.56 255 ARG A CA 1
ATOM 2014 C C . ARG A 1 255 ? -15.465 -19.624 18.196 1.00 63.56 255 ARG A C 1
ATOM 2016 O O . ARG A 1 255 ? -15.128 -20.341 17.262 1.00 63.56 255 ARG A O 1
ATOM 2023 N N . THR A 1 256 ? -16.398 -20.009 19.065 1.00 45.38 256 THR A N 1
ATOM 2024 C CA . THR A 1 256 ? -16.973 -21.363 19.201 1.00 45.38 256 THR A CA 1
ATOM 2025 C C . THR A 1 256 ? -17.722 -21.857 17.932 1.00 45.38 256 THR A C 1
ATOM 2027 O O . THR A 1 256 ? -18.250 -21.044 17.174 1.00 45.38 256 THR A O 1
ATOM 2030 N N . PRO A 1 257 ? -17.845 -23.187 17.688 1.00 41.44 257 PRO A N 1
ATOM 2031 C CA . PRO A 1 257 ? -18.186 -23.801 16.389 1.00 41.44 257 PRO A CA 1
ATOM 2032 C C . PRO A 1 257 ? -19.637 -23.688 15.881 1.00 41.44 257 PRO A C 1
ATOM 2034 O O . PRO A 1 257 ? -19.977 -24.379 14.921 1.00 41.44 257 PRO A O 1
ATOM 2037 N N . SER A 1 258 ? -20.504 -22.858 16.465 1.00 40.97 258 SER A N 1
ATOM 2038 C CA . SER A 1 258 ? -21.922 -22.781 16.056 1.00 40.97 258 SER A CA 1
ATOM 2039 C C . SER A 1 258 ? -22.164 -21.997 14.754 1.00 40.97 258 SER A C 1
ATOM 2041 O O . SER A 1 258 ? -23.302 -21.887 14.313 1.00 40.97 258 SER A O 1
ATOM 2043 N N . GLN A 1 259 ? -21.113 -21.456 14.128 1.00 44.72 259 GLN A N 1
ATOM 2044 C CA . GLN A 1 259 ? -21.193 -20.600 12.934 1.00 44.72 259 GLN A CA 1
ATOM 2045 C C . GLN A 1 259 ? -20.248 -21.036 11.798 1.00 44.72 259 GLN A C 1
ATOM 2047 O O . GLN A 1 259 ? -19.899 -20.242 10.926 1.00 44.72 259 GLN A O 1
ATOM 2052 N N . LYS A 1 260 ? -19.819 -22.306 11.751 1.00 36.97 260 LYS A N 1
ATOM 2053 C CA . LYS A 1 260 ? -19.131 -22.820 10.554 1.00 36.97 260 LYS A CA 1
ATOM 2054 C C . LYS A 1 260 ? -20.140 -22.968 9.410 1.00 36.97 260 LYS A C 1
ATOM 2056 O O . LYS A 1 260 ? -20.863 -23.955 9.348 1.00 36.97 260 LYS A O 1
ATOM 2061 N N . GLY A 1 261 ? -20.164 -21.990 8.503 1.00 41.75 261 GLY A N 1
ATOM 2062 C CA . GLY A 1 261 ? -20.903 -22.057 7.235 1.00 41.75 261 GLY A CA 1
ATOM 2063 C C . GLY A 1 261 ? -22.112 -21.130 7.101 1.00 41.75 261 GLY A C 1
ATOM 2064 O O . GLY A 1 261 ? -22.786 -21.191 6.076 1.00 41.75 261 GLY A O 1
ATOM 2065 N N . GLN A 1 262 ? -22.385 -20.257 8.073 1.00 37.88 262 GLN A N 1
ATOM 2066 C CA . GLN A 1 262 ? -23.350 -19.167 7.894 1.00 37.88 262 GLN A CA 1
ATOM 2067 C C . GLN A 1 262 ? -22.608 -17.847 7.652 1.00 37.88 262 GLN A C 1
ATOM 2069 O O . GLN A 1 262 ? -21.553 -17.649 8.255 1.00 37.88 262 GLN A O 1
ATOM 2074 N N . PRO A 1 263 ? -23.110 -16.957 6.772 1.00 39.62 263 PRO A N 1
ATOM 2075 C CA . PRO A 1 263 ? -22.562 -15.617 6.625 1.00 39.62 263 PRO A CA 1
ATOM 2076 C C . PRO A 1 263 ? -22.713 -14.911 7.969 1.00 39.62 263 PRO A C 1
ATOM 2078 O O . PRO A 1 263 ? -23.812 -14.562 8.395 1.00 39.62 263 PRO A O 1
ATOM 2081 N N . ILE A 1 264 ? -21.594 -14.780 8.669 1.00 48.81 264 ILE A N 1
ATOM 2082 C CA . ILE A 1 264 ? -21.532 -14.080 9.938 1.00 48.81 264 ILE A CA 1
ATOM 2083 C C . ILE A 1 264 ? -21.646 -12.615 9.553 1.00 48.81 264 ILE A C 1
ATOM 2085 O O . ILE A 1 264 ? -20.702 -12.070 9.004 1.00 48.81 264 ILE A O 1
ATOM 2089 N N . VAL A 1 265 ? -22.810 -12.011 9.762 1.00 45.50 265 VAL A N 1
ATOM 2090 C CA . VAL A 1 265 ? -22.962 -10.564 9.918 1.00 45.50 265 VAL A CA 1
ATOM 2091 C C . VAL A 1 265 ? -23.298 -10.382 11.398 1.00 45.50 265 VAL A C 1
ATOM 2093 O O . VAL A 1 265 ? -24.268 -10.992 11.846 1.00 45.50 265 VAL A O 1
ATOM 2096 N N . PRO A 1 266 ? -22.531 -9.625 12.200 1.00 50.72 266 PRO A N 1
ATOM 2097 C CA . PRO A 1 266 ? -22.823 -9.405 13.597 1.00 50.72 266 PRO A CA 1
ATOM 2098 C C . PRO A 1 266 ? -23.952 -8.384 13.557 1.00 50.72 266 PRO A C 1
ATOM 2100 O O . PRO A 1 266 ? -23.725 -7.199 13.301 1.00 50.72 266 PRO A O 1
ATOM 2103 N N . ALA A 1 267 ? -25.182 -8.875 13.675 1.00 47.88 267 ALA A N 1
ATOM 2104 C CA . ALA A 1 267 ? -26.372 -8.041 13.588 1.00 47.88 267 ALA A CA 1
ATOM 2105 C C . ALA A 1 267 ? -26.399 -6.980 14.706 1.00 47.88 267 ALA A C 1
ATOM 2107 O O . ALA A 1 267 ? -27.017 -5.932 14.526 1.00 47.88 267 ALA A O 1
ATOM 2108 N N . ASP A 1 268 ? -25.650 -7.203 15.797 1.00 58.59 268 ASP A N 1
ATOM 2109 C CA . ASP A 1 268 ? -25.705 -6.391 17.007 1.00 58.59 268 ASP A CA 1
ATOM 2110 C C . ASP A 1 268 ? -24.352 -5.739 17.379 1.00 58.59 268 ASP A C 1
ATOM 2112 O O . ASP A 1 268 ? -23.273 -6.335 17.302 1.00 58.59 268 ASP A O 1
ATOM 2116 N N . LEU A 1 269 ? -24.424 -4.491 17.862 1.00 59.78 269 LEU A N 1
ATOM 2117 C CA . LEU A 1 269 ? -23.311 -3.682 18.397 1.00 59.78 269 LEU A CA 1
ATOM 2118 C C . LEU A 1 269 ? -22.361 -4.402 19.391 1.00 59.78 269 LEU A C 1
ATOM 2120 O O . LEU A 1 269 ? -21.157 -4.129 19.341 1.00 59.78 269 LEU A O 1
ATOM 2124 N N . PRO A 1 270 ? -22.822 -5.300 20.290 1.00 61.28 270 PRO A N 1
ATOM 2125 C CA . PRO A 1 270 ? -21.950 -5.991 21.244 1.00 61.28 270 PRO A CA 1
ATOM 2126 C C . PRO A 1 270 ? -20.890 -6.882 20.583 1.00 61.28 270 PRO A C 1
ATOM 2128 O O . PRO A 1 270 ? -19.743 -6.900 21.036 1.00 61.28 270 PRO A O 1
ATOM 2131 N N . ASP A 1 271 ? -21.229 -7.562 19.485 1.00 67.69 271 ASP A N 1
ATOM 2132 C CA . ASP A 1 271 ? -20.307 -8.471 18.791 1.00 67.69 271 ASP A CA 1
ATOM 2133 C C . ASP A 1 271 ? -19.214 -7.707 18.034 1.00 67.69 271 ASP A C 1
ATOM 2135 O O . ASP A 1 271 ? -18.058 -8.145 17.978 1.00 67.69 271 ASP A O 1
ATOM 2139 N N . GLN A 1 272 ? -19.555 -6.528 17.502 1.00 71.38 272 GLN A N 1
ATOM 2140 C CA . GLN A 1 272 ? -18.593 -5.615 16.881 1.00 71.38 272 GLN A CA 1
ATOM 2141 C C . GLN A 1 272 ? -17.626 -5.033 17.919 1.00 71.38 272 GLN A C 1
ATOM 2143 O O . GLN A 1 272 ? -16.417 -4.998 17.687 1.00 71.38 272 GLN A O 1
ATOM 2148 N N . ALA A 1 273 ? -18.127 -4.632 19.091 1.00 72.56 273 ALA A N 1
ATOM 2149 C CA . ALA A 1 273 ? -17.290 -4.103 20.165 1.00 72.56 273 ALA A CA 1
ATOM 2150 C C . ALA A 1 273 ? -16.297 -5.155 20.694 1.00 72.56 273 ALA A C 1
ATOM 2152 O O . ALA A 1 273 ? -15.104 -4.870 20.821 1.00 72.56 273 ALA A O 1
ATOM 2153 N N . GLN A 1 274 ? -16.751 -6.388 20.949 1.00 75.56 274 GLN A N 1
ATOM 2154 C CA . GLN A 1 274 ? -15.869 -7.483 21.378 1.00 75.56 274 GLN A CA 1
ATOM 2155 C C . GLN A 1 274 ? -14.785 -7.794 20.340 1.00 75.56 274 GLN A C 1
ATOM 2157 O O . GLN A 1 274 ? -13.629 -8.028 20.704 1.00 75.56 274 GLN A O 1
ATOM 2162 N N . HIS A 1 275 ? -15.143 -7.768 19.055 1.00 78.75 275 HIS A N 1
ATOM 2163 C CA . HIS A 1 275 ? -14.198 -7.975 17.965 1.00 78.75 275 HIS A CA 1
ATOM 2164 C C . HIS A 1 275 ? -13.124 -6.888 17.911 1.00 78.75 275 HIS A C 1
ATOM 2166 O O . HIS A 1 275 ? -11.937 -7.205 17.913 1.00 78.75 275 HIS A O 1
ATOM 2172 N N . LEU A 1 276 ? -13.514 -5.614 17.951 1.00 82.44 276 LEU A N 1
ATOM 2173 C CA . LEU A 1 276 ? -12.561 -4.504 17.933 1.00 82.44 276 LEU A CA 1
ATOM 2174 C C . LEU A 1 276 ? -11.649 -4.505 19.164 1.00 82.44 276 LEU A C 1
ATOM 2176 O O . LEU A 1 276 ? -10.455 -4.249 19.041 1.00 82.44 276 LEU A O 1
ATOM 2180 N N . HIS A 1 277 ? -12.160 -4.869 20.342 1.00 84.69 277 HIS A N 1
ATOM 2181 C CA . HIS A 1 277 ? -11.318 -5.057 21.526 1.00 84.69 277 HIS A CA 1
ATOM 2182 C C . HIS A 1 277 ? -10.334 -6.226 21.380 1.00 84.69 277 HIS A C 1
ATOM 2184 O O . HIS A 1 277 ? -9.207 -6.146 21.874 1.00 84.69 277 HIS A O 1
ATOM 2190 N N . ALA A 1 278 ? -10.723 -7.318 20.717 1.00 84.38 278 ALA A N 1
ATOM 2191 C CA . ALA A 1 278 ? -9.804 -8.409 20.404 1.00 84.38 278 ALA A CA 1
ATOM 2192 C C . ALA A 1 278 ? -8.725 -7.968 19.406 1.00 84.38 278 ALA A C 1
ATOM 2194 O O . ALA A 1 278 ? -7.542 -8.149 19.689 1.00 84.38 278 ALA A O 1
ATOM 2195 N N . LEU A 1 279 ? -9.113 -7.307 18.310 1.00 84.88 279 LEU A N 1
ATOM 2196 C CA . LEU A 1 279 ? -8.174 -6.748 17.338 1.00 84.88 279 LEU A CA 1
ATOM 2197 C C . LEU A 1 279 ? -7.218 -5.743 17.980 1.00 84.88 279 LEU A C 1
ATOM 2199 O O . LEU A 1 279 ? -6.031 -5.786 17.688 1.00 84.88 279 LEU A O 1
ATOM 2203 N N . LEU A 1 280 ? -7.686 -4.898 18.903 1.00 87.38 280 LEU A N 1
ATOM 2204 C CA . LEU A 1 280 ? -6.827 -3.946 19.608 1.00 87.38 280 LEU A CA 1
ATOM 2205 C C . LEU A 1 280 ? -5.793 -4.655 20.491 1.00 87.38 280 LEU A C 1
ATOM 2207 O O . LEU A 1 280 ? -4.637 -4.241 20.540 1.00 87.38 280 LEU A O 1
ATOM 2211 N N . ARG A 1 281 ? -6.181 -5.736 21.182 1.00 87.75 281 ARG A N 1
ATOM 2212 C CA . ARG A 1 281 ? -5.234 -6.557 21.958 1.00 87.75 281 ARG A CA 1
ATOM 2213 C C . ARG A 1 281 ? -4.180 -7.182 21.047 1.00 87.75 281 ARG A C 1
ATOM 2215 O O . ARG A 1 281 ? -2.994 -7.055 21.335 1.00 87.75 281 ARG A O 1
ATOM 2222 N N . ILE A 1 282 ? -4.609 -7.777 19.933 1.00 87.38 282 ILE A N 1
ATOM 2223 C CA . ILE A 1 282 ? -3.718 -8.371 18.927 1.00 87.38 282 ILE A CA 1
ATOM 2224 C C . ILE A 1 282 ? -2.770 -7.308 18.349 1.00 87.38 282 ILE A C 1
ATOM 2226 O O . ILE A 1 282 ? -1.564 -7.537 18.282 1.00 87.38 282 ILE A O 1
ATOM 2230 N N . ALA A 1 283 ? -3.291 -6.129 18.002 1.00 86.69 283 ALA A N 1
ATOM 2231 C CA . ALA A 1 283 ? -2.527 -5.003 17.471 1.00 86.69 283 ALA A CA 1
ATOM 2232 C C . ALA A 1 283 ? -1.447 -4.523 18.448 1.00 86.69 283 ALA A C 1
ATOM 2234 O O . ALA A 1 283 ? -0.281 -4.398 18.071 1.00 86.69 283 ALA A O 1
ATOM 2235 N N . ASN A 1 284 ? -1.808 -4.342 19.721 1.00 87.81 284 ASN A N 1
ATOM 2236 C CA . ASN A 1 284 ? -0.867 -3.941 20.765 1.00 87.81 284 ASN A CA 1
ATOM 2237 C C . ASN A 1 284 ? 0.237 -4.988 20.979 1.00 87.81 284 ASN A C 1
ATOM 2239 O O . ASN A 1 284 ? 1.401 -4.626 21.129 1.00 87.81 284 ASN A O 1
ATOM 2243 N N . SER A 1 285 ? -0.097 -6.282 20.952 1.00 88.69 285 SER A N 1
ATOM 2244 C CA . SER A 1 285 ? 0.895 -7.364 21.040 1.00 88.69 285 SER A CA 1
ATOM 2245 C C . SER A 1 285 ? 1.803 -7.438 19.809 1.00 88.69 285 SER A C 1
ATOM 2247 O O . SER A 1 285 ? 2.989 -7.760 19.923 1.00 88.69 285 SER A O 1
ATOM 2249 N N . ALA A 1 286 ? 1.262 -7.129 18.631 1.00 88.38 286 ALA A N 1
ATOM 2250 C CA . ALA A 1 286 ? 2.033 -7.042 17.403 1.00 88.38 286 ALA A CA 1
ATOM 2251 C C . ALA A 1 286 ? 2.936 -5.804 17.360 1.00 88.38 286 ALA A C 1
ATOM 2253 O O . ALA A 1 286 ? 3.955 -5.871 16.692 1.00 88.38 286 ALA A O 1
ATOM 2254 N N . GLN A 1 287 ? 2.615 -4.739 18.107 1.00 89.44 287 GLN A N 1
ATOM 2255 C CA . GLN A 1 287 ? 3.331 -3.453 18.141 1.00 89.44 287 GLN A CA 1
ATOM 2256 C C . GLN A 1 287 ? 3.288 -2.672 16.817 1.00 89.44 287 GLN A C 1
ATOM 2258 O O . GLN A 1 287 ? 4.177 -1.868 16.546 1.00 89.44 287 GLN A O 1
ATOM 2263 N N . TYR A 1 288 ? 2.247 -2.867 16.000 1.00 89.88 288 TYR A N 1
ATOM 2264 C CA . TYR A 1 288 ? 2.065 -2.069 14.787 1.00 89.88 288 TYR A CA 1
ATOM 2265 C C . TYR A 1 288 ? 1.191 -0.840 15.056 1.00 89.88 288 TYR A C 1
ATOM 2267 O O . TYR A 1 288 ? -0.038 -0.930 15.065 1.00 89.88 288 TYR A O 1
ATOM 2275 N N . LEU A 1 289 ? 1.827 0.317 15.260 1.00 92.56 289 LEU A N 1
ATOM 2276 C CA . LEU A 1 289 ? 1.152 1.553 15.679 1.00 92.56 289 LEU A CA 1
ATOM 2277 C C . LEU A 1 289 ? 0.077 2.021 14.692 1.00 92.56 289 LEU A C 1
ATOM 2279 O O . LEU A 1 289 ? -1.007 2.405 15.124 1.00 92.56 289 LEU A O 1
ATOM 2283 N N . ALA A 1 290 ? 0.322 1.930 13.378 1.00 90.06 290 ALA A N 1
ATOM 2284 C CA . ALA A 1 290 ? -0.687 2.303 12.382 1.00 90.06 290 ALA A CA 1
ATOM 2285 C C . ALA A 1 290 ? -1.968 1.468 12.539 1.00 90.06 290 ALA A C 1
ATOM 2287 O O . ALA A 1 290 ? -3.072 2.011 12.526 1.00 90.06 290 ALA A O 1
ATOM 2288 N N . PHE A 1 291 ? -1.829 0.156 12.753 1.00 91.25 291 PHE A N 1
ATOM 2289 C CA . PHE A 1 291 ? -2.970 -0.731 12.965 1.00 91.25 291 PHE A CA 1
ATOM 2290 C C . PHE A 1 291 ? -3.672 -0.481 14.303 1.00 91.25 291 PHE A C 1
ATOM 2292 O O . PHE A 1 291 ? -4.902 -0.452 14.350 1.00 91.25 291 PHE A O 1
ATOM 2299 N N . CYS A 1 292 ? -2.919 -0.218 15.377 1.00 92.69 292 CYS A N 1
ATOM 2300 C CA . CYS A 1 292 ? -3.497 0.226 16.647 1.00 92.69 292 CYS A CA 1
ATOM 2301 C C . CYS A 1 292 ? -4.352 1.488 16.463 1.00 92.69 292 CYS A C 1
ATOM 2303 O O . CYS A 1 292 ? -5.488 1.528 16.943 1.00 92.69 292 CYS A O 1
ATOM 2305 N N . ALA A 1 293 ? -3.843 2.475 15.721 1.00 93.62 293 ALA A N 1
ATOM 2306 C CA . ALA A 1 293 ? -4.544 3.718 15.437 1.00 93.62 293 ALA A CA 1
ATOM 2307 C C . ALA A 1 293 ? -5.864 3.475 14.692 1.00 93.62 293 ALA A C 1
ATOM 2309 O O . ALA A 1 293 ? -6.898 3.979 15.124 1.00 93.62 293 ALA A O 1
ATOM 2310 N N . PHE A 1 294 ? -5.858 2.641 13.644 1.00 91.44 294 PHE A N 1
ATOM 2311 C CA . PHE A 1 294 ? -7.069 2.263 12.904 1.00 91.44 294 PHE A CA 1
ATOM 2312 C C . PHE A 1 294 ? -8.139 1.625 13.799 1.00 91.44 294 PHE A C 1
ATOM 2314 O O . PHE A 1 294 ? -9.316 1.987 13.738 1.00 91.44 294 PHE A O 1
ATOM 2321 N N . VAL A 1 295 ? -7.748 0.677 14.656 1.00 91.38 295 VAL A N 1
ATOM 2322 C CA . VAL A 1 295 ? -8.702 0.002 15.547 1.00 91.38 295 VAL A CA 1
ATOM 2323 C C . VAL A 1 295 ? -9.259 0.980 16.586 1.00 91.38 295 VAL A C 1
ATOM 2325 O O . VAL A 1 295 ? -10.469 1.008 16.818 1.00 91.38 295 VAL A O 1
ATOM 2328 N N . LYS A 1 296 ? -8.405 1.822 17.186 1.00 93.06 296 LYS A N 1
ATOM 2329 C CA . LYS A 1 296 ? -8.818 2.862 18.145 1.00 93.06 296 LYS A CA 1
ATOM 2330 C C . LYS A 1 296 ? -9.750 3.887 17.499 1.00 93.06 296 LYS A C 1
ATOM 2332 O O . LYS A 1 296 ? -10.775 4.219 18.088 1.00 93.06 296 LYS A O 1
ATOM 2337 N N . GLU A 1 297 ? -9.440 4.337 16.286 1.00 92.56 297 GLU A N 1
ATOM 2338 C CA . GLU A 1 297 ? -10.296 5.217 15.488 1.00 92.56 297 GLU A CA 1
ATOM 2339 C C . GLU A 1 297 ? -11.685 4.598 15.310 1.00 92.56 297 GLU A C 1
ATOM 2341 O O . GLU A 1 297 ? -12.694 5.244 15.606 1.00 92.56 297 GLU A O 1
ATOM 2346 N N . ARG A 1 298 ? -11.751 3.327 14.893 1.00 89.94 298 ARG A N 1
ATOM 2347 C CA . ARG A 1 298 ? -13.027 2.641 14.677 1.00 89.94 298 ARG A CA 1
ATOM 2348 C C . ARG A 1 298 ? -13.844 2.518 15.963 1.00 89.94 298 ARG A C 1
ATOM 2350 O O . ARG A 1 298 ? -15.049 2.768 15.935 1.00 89.94 298 ARG A O 1
ATOM 2357 N N . ILE A 1 299 ? -13.201 2.181 17.083 1.00 88.50 299 ILE A N 1
ATOM 2358 C CA . ILE A 1 299 ? -13.850 2.145 18.403 1.00 88.50 299 ILE A CA 1
ATOM 2359 C C . ILE A 1 299 ? -14.384 3.535 18.771 1.00 88.50 299 ILE A C 1
ATOM 2361 O O . ILE A 1 299 ? -15.539 3.659 19.176 1.00 88.50 299 ILE A O 1
ATOM 2365 N N . GLY A 1 300 ? -13.576 4.583 18.593 1.00 87.62 300 GLY A N 1
ATOM 2366 C CA . GLY A 1 300 ? -13.970 5.963 18.870 1.00 87.62 300 GLY A CA 1
ATOM 2367 C C . GLY A 1 300 ? -15.201 6.395 18.069 1.00 87.62 300 GLY A C 1
ATOM 2368 O O . GLY A 1 300 ? -16.147 6.929 18.644 1.00 87.62 300 GLY A O 1
ATOM 2369 N N . ILE A 1 301 ? -15.237 6.094 16.767 1.00 88.12 301 ILE A N 1
ATOM 2370 C CA . ILE A 1 301 ? -16.383 6.397 15.893 1.00 88.12 301 ILE A CA 1
ATOM 2371 C C . ILE A 1 301 ? -17.657 5.694 16.382 1.00 88.12 301 ILE A C 1
ATOM 2373 O O . ILE A 1 301 ? -18.704 6.333 16.478 1.00 88.12 301 ILE A O 1
ATOM 2377 N N . LEU A 1 302 ? -17.578 4.406 16.730 1.00 84.56 302 LEU A N 1
ATOM 2378 C CA . LEU A 1 302 ? -18.736 3.654 17.228 1.00 84.56 302 LEU A CA 1
ATOM 2379 C C . LEU A 1 302 ? -19.248 4.195 18.569 1.00 84.56 302 LEU A C 1
ATOM 2381 O O . LEU A 1 302 ? -20.456 4.281 18.782 1.00 84.56 302 LEU A O 1
ATOM 2385 N N . LEU A 1 303 ? -18.341 4.601 19.461 1.00 83.06 303 LEU A N 1
ATOM 2386 C CA . LEU A 1 303 ? -18.697 5.170 20.761 1.00 83.06 303 LEU A CA 1
ATOM 2387 C C . LEU A 1 303 ? -19.219 6.607 20.673 1.00 83.06 303 LEU A C 1
ATOM 2389 O O . LEU A 1 303 ? -19.869 7.052 21.617 1.00 83.06 303 LEU A O 1
ATOM 2393 N N . GLY A 1 304 ? -18.966 7.335 19.582 1.00 81.25 304 GLY A N 1
ATOM 2394 C CA . GLY A 1 304 ? -19.288 8.761 19.460 1.00 81.25 304 GLY A CA 1
ATOM 2395 C C . GLY A 1 304 ? -20.762 9.100 19.697 1.00 81.25 304 GLY A C 1
ATOM 2396 O O . GLY A 1 304 ? -21.066 10.155 20.244 1.00 81.25 304 GLY A O 1
ATOM 2397 N N . SER A 1 305 ? -21.672 8.182 19.364 1.00 75.88 305 SER A N 1
ATOM 2398 C CA . SER A 1 305 ? -23.120 8.360 19.552 1.00 75.88 305 SER A CA 1
ATOM 2399 C C . SER A 1 305 ? -23.633 7.984 20.951 1.00 75.88 305 SER A C 1
ATOM 2401 O O . SER A 1 305 ? -24.771 8.306 21.282 1.00 75.88 305 SER A O 1
ATOM 2403 N N . VAL A 1 306 ? -22.817 7.317 21.781 1.00 80.69 306 VAL A N 1
ATOM 2404 C CA . VAL A 1 306 ? -23.258 6.715 23.058 1.00 80.69 306 VAL A CA 1
ATOM 2405 C C . VAL A 1 306 ? -22.422 7.183 24.257 1.00 80.69 306 VAL A C 1
ATOM 2407 O O . VAL A 1 306 ? -22.955 7.394 25.343 1.00 80.69 306 VAL A O 1
ATOM 2410 N N . GLN A 1 307 ? -21.104 7.336 24.096 1.00 85.38 307 GLN A N 1
ATOM 2411 C CA . GLN A 1 307 ? -20.149 7.689 25.155 1.00 85.38 307 GLN A CA 1
ATOM 2412 C C . GLN A 1 307 ? -19.088 8.668 24.629 1.00 85.38 307 GLN A C 1
ATOM 2414 O O . GLN A 1 307 ? -17.913 8.322 24.502 1.00 85.38 307 GLN A O 1
ATOM 2419 N N . GLN A 1 308 ? -19.495 9.914 24.368 1.00 87.69 308 GLN A N 1
ATOM 2420 C CA . GLN A 1 308 ? -18.651 10.949 23.752 1.00 87.69 308 GLN A CA 1
ATOM 2421 C C . GLN A 1 308 ? -17.287 11.135 24.444 1.00 87.69 308 GLN A C 1
ATOM 2423 O O . GLN A 1 308 ? -16.265 11.198 23.770 1.00 87.69 308 GLN A O 1
ATOM 2428 N N . LYS A 1 309 ? -17.235 11.138 25.786 1.00 89.69 309 LYS A N 1
ATOM 2429 C CA . LYS A 1 309 ? -15.963 11.275 26.526 1.00 89.69 309 LYS A CA 1
ATOM 2430 C C . LYS A 1 309 ? -14.967 10.155 26.204 1.00 89.69 309 LYS A C 1
ATOM 2432 O O . LYS A 1 309 ? -13.804 10.433 25.939 1.00 89.69 309 LYS A O 1
ATOM 2437 N N . LYS A 1 310 ? -15.426 8.900 26.162 1.00 88.19 310 LYS A N 1
ATOM 2438 C CA . LYS A 1 310 ? -14.564 7.763 25.799 1.00 88.19 310 LYS A CA 1
ATOM 2439 C C . LYS A 1 310 ? -14.210 7.769 24.317 1.00 88.19 310 LYS A C 1
ATOM 2441 O O . LYS A 1 310 ? -13.095 7.411 23.959 1.00 88.19 310 LYS A O 1
ATOM 2446 N N . ALA A 1 311 ? -15.136 8.189 23.455 1.00 88.62 311 ALA A N 1
ATOM 2447 C CA . ALA A 1 311 ? -14.856 8.356 22.032 1.00 88.62 311 ALA A CA 1
ATOM 2448 C C . ALA A 1 311 ? -13.684 9.326 21.804 1.00 88.62 311 ALA A C 1
ATOM 2450 O O . ALA A 1 311 ? -12.760 9.002 21.061 1.00 88.62 311 ALA A O 1
ATOM 2451 N N . ILE A 1 312 ? -13.677 10.461 22.513 1.00 93.31 312 ILE A N 1
ATOM 2452 C CA . ILE A 1 312 ? -12.586 11.447 22.492 1.00 93.31 312 ILE A CA 1
ATOM 2453 C C . ILE A 1 312 ? -11.257 10.827 22.950 1.00 93.31 312 ILE A C 1
ATOM 2455 O O . ILE A 1 312 ? -10.235 11.035 22.300 1.00 93.31 312 ILE A O 1
ATOM 2459 N N . GLU A 1 313 ? -11.252 10.032 24.024 1.00 94.00 313 GLU A N 1
ATOM 2460 C CA . GLU A 1 313 ? -10.039 9.351 24.508 1.00 94.00 313 GLU A CA 1
ATOM 2461 C C . GLU A 1 313 ? -9.448 8.397 23.459 1.00 94.00 313 GLU A C 1
ATOM 2463 O O . GLU A 1 313 ? -8.241 8.423 23.204 1.00 94.00 313 GLU A O 1
ATOM 2468 N N . PHE A 1 314 ? -10.292 7.592 22.806 1.00 93.75 314 PHE A N 1
ATOM 2469 C CA . PHE A 1 314 ? -9.857 6.692 21.736 1.00 93.75 314 PHE A CA 1
ATOM 2470 C C . PHE A 1 314 ? -9.320 7.453 20.522 1.00 93.75 314 PHE A C 1
ATOM 2472 O O . PHE A 1 314 ? -8.278 7.075 19.988 1.00 93.75 314 PHE A O 1
ATOM 2479 N N . LEU A 1 315 ? -9.984 8.537 20.113 1.00 94.75 315 LEU A N 1
ATOM 2480 C CA . LEU A 1 315 ? -9.542 9.371 18.993 1.00 94.75 315 LEU A CA 1
ATOM 2481 C C . LEU A 1 315 ? -8.210 10.070 19.295 1.00 94.75 315 LEU A C 1
ATOM 2483 O O . LEU A 1 315 ? -7.320 10.059 18.447 1.00 94.75 315 LEU A O 1
ATOM 2487 N N . ARG A 1 316 ? -8.024 10.594 20.514 1.00 97.06 316 ARG A N 1
ATOM 2488 C CA . ARG A 1 316 ? -6.744 11.176 20.947 1.00 97.06 316 ARG A CA 1
ATOM 2489 C C . ARG A 1 316 ? -5.629 10.133 20.946 1.00 97.06 316 ARG A C 1
ATOM 2491 O O . ARG A 1 316 ? -4.535 10.404 20.464 1.00 97.06 316 ARG A O 1
ATOM 2498 N N . SER A 1 317 ? -5.906 8.929 21.444 1.00 96.69 317 SER A N 1
ATOM 2499 C CA . SER A 1 317 ? -4.918 7.848 21.445 1.00 96.69 317 SER A CA 1
ATOM 2500 C C . SER A 1 317 ? -4.586 7.357 20.029 1.00 96.69 317 SER A C 1
ATOM 2502 O O . SER A 1 317 ? -3.425 7.080 19.745 1.00 96.69 317 SER A O 1
ATOM 2504 N N . ALA A 1 318 ? -5.564 7.300 19.118 1.00 96.25 318 ALA A N 1
ATOM 2505 C CA . ALA A 1 318 ? -5.315 7.006 17.705 1.00 96.25 318 ALA A CA 1
ATOM 2506 C C . ALA A 1 318 ? -4.429 8.077 17.048 1.00 96.25 318 ALA A C 1
ATOM 2508 O O . ALA A 1 318 ? -3.512 7.749 16.299 1.00 96.25 318 ALA A O 1
ATOM 2509 N N . ALA A 1 319 ? -4.666 9.356 17.360 1.00 97.00 319 ALA A N 1
ATOM 2510 C CA . ALA A 1 319 ? -3.854 10.461 16.862 1.00 97.00 319 ALA A CA 1
ATOM 2511 C C . ALA A 1 319 ? -2.384 10.345 17.298 1.00 97.00 319 ALA A C 1
ATOM 2513 O O . ALA A 1 319 ? -1.486 10.511 16.475 1.00 97.00 319 ALA A O 1
ATOM 2514 N N . GLN A 1 320 ? -2.146 9.995 18.566 1.00 97.44 320 GLN A N 1
ATOM 2515 C CA . GLN A 1 320 ? -0.804 9.768 19.115 1.00 97.44 320 GLN A CA 1
ATOM 2516 C C . GLN A 1 320 ? -0.084 8.597 18.436 1.00 97.44 320 GLN A C 1
ATOM 2518 O O . GLN A 1 320 ? 1.094 8.714 18.108 1.00 97.44 320 GLN A O 1
ATOM 2523 N N . ASP A 1 321 ? -0.784 7.487 18.185 1.00 96.94 321 ASP A N 1
ATOM 2524 C CA . ASP A 1 321 ? -0.210 6.336 17.481 1.00 96.94 321 ASP A CA 1
ATOM 2525 C C . ASP A 1 321 ? 0.159 6.688 16.028 1.00 96.94 321 ASP A C 1
ATOM 2527 O O . ASP A 1 321 ? 1.248 6.338 15.567 1.00 96.94 321 ASP A O 1
ATOM 2531 N N . TYR A 1 322 ? -0.716 7.407 15.309 1.00 96.81 322 TYR A N 1
ATOM 2532 C CA . TYR A 1 322 ? -0.410 7.896 13.963 1.00 96.81 322 TYR A CA 1
ATOM 2533 C C . TYR A 1 322 ? 0.781 8.863 13.976 1.00 96.81 322 TYR A C 1
ATOM 2535 O O . TYR A 1 322 ? 1.674 8.723 13.145 1.00 96.81 322 TYR A O 1
ATOM 2543 N N . GLU A 1 323 ? 0.838 9.811 14.914 1.00 97.00 323 GLU A N 1
ATOM 2544 C CA . GLU A 1 323 ? 1.974 10.729 15.057 1.00 97.00 323 GLU A CA 1
ATOM 2545 C C . GLU A 1 323 ? 3.285 9.967 15.296 1.00 97.00 323 GLU A C 1
ATOM 2547 O O . GLU A 1 323 ? 4.261 10.199 14.586 1.00 97.00 323 GLU A O 1
ATOM 2552 N N . ALA A 1 324 ? 3.299 9.021 16.237 1.00 96.50 324 ALA A N 1
ATOM 2553 C CA . ALA A 1 324 ? 4.483 8.229 16.558 1.00 96.50 324 ALA A CA 1
ATOM 2554 C C . ALA A 1 324 ? 4.950 7.369 15.372 1.00 96.50 324 ALA A C 1
ATOM 2556 O O . ALA A 1 324 ? 6.147 7.300 15.090 1.00 96.50 324 ALA A O 1
ATOM 2557 N N . GLN A 1 325 ? 4.018 6.757 14.636 1.00 95.31 325 GLN A N 1
ATOM 2558 C CA . GLN A 1 325 ? 4.343 6.042 13.402 1.00 95.31 325 GLN A CA 1
ATOM 2559 C C . GLN A 1 325 ? 4.907 6.990 12.331 1.00 95.31 325 GLN A C 1
ATOM 2561 O O . GLN A 1 325 ? 5.890 6.659 11.668 1.00 95.31 325 GLN A O 1
ATOM 2566 N N . GLY A 1 326 ? 4.318 8.180 12.188 1.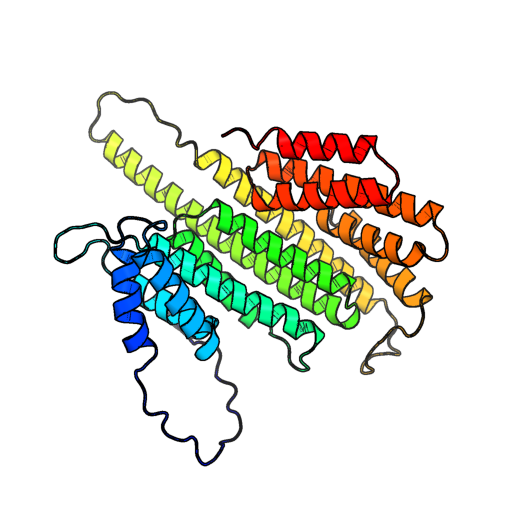00 94.44 326 GLY A N 1
ATOM 2567 C CA . GLY A 1 326 ? 4.803 9.217 11.281 1.00 94.44 326 GLY A CA 1
ATOM 2568 C C . GLY A 1 326 ? 6.215 9.684 11.631 1.00 94.44 326 GLY A C 1
ATOM 2569 O O . GLY A 1 326 ? 7.032 9.858 10.734 1.00 94.44 326 GLY A O 1
ATOM 2570 N N . ASP A 1 327 ? 6.549 9.801 12.918 1.00 94.19 327 ASP A N 1
ATOM 2571 C CA . ASP A 1 327 ? 7.900 10.146 13.375 1.00 94.19 327 ASP A CA 1
ATOM 2572 C C . ASP A 1 327 ? 8.937 9.071 12.984 1.00 94.19 327 ASP A C 1
ATOM 2574 O O . ASP A 1 327 ? 10.063 9.413 12.617 1.00 94.19 327 ASP A O 1
ATOM 2578 N N . ILE A 1 328 ? 8.571 7.781 13.021 1.00 92.19 328 ILE A N 1
ATOM 2579 C CA . ILE A 1 328 ? 9.426 6.675 12.547 1.00 92.19 328 ILE A CA 1
ATOM 2580 C C . ILE A 1 328 ? 9.645 6.790 11.033 1.00 92.19 328 ILE A C 1
ATOM 2582 O O . ILE A 1 328 ? 10.782 6.800 10.564 1.00 92.19 328 ILE A O 1
ATOM 2586 N N . GLU A 1 329 ? 8.560 6.925 10.270 1.00 91.75 329 GLU A N 1
ATOM 2587 C CA . GLU A 1 329 ? 8.583 6.990 8.802 1.00 91.75 329 GLU A CA 1
ATOM 2588 C C . GLU A 1 329 ? 9.267 8.272 8.284 1.00 91.75 329 GLU A C 1
ATOM 2590 O O . GLU A 1 329 ? 9.914 8.252 7.235 1.00 91.75 329 GLU A O 1
ATOM 2595 N N . ARG A 1 330 ? 9.205 9.378 9.041 1.00 90.06 330 ARG A N 1
ATOM 2596 C CA . ARG A 1 330 ? 9.914 10.637 8.753 1.00 90.06 330 ARG A CA 1
ATOM 2597 C C . ARG A 1 330 ? 11.425 10.476 8.854 1.00 90.06 330 ARG A C 1
ATOM 2599 O O . ARG A 1 330 ? 12.131 10.978 7.984 1.00 90.06 330 ARG A O 1
ATOM 2606 N N . ARG A 1 331 ? 11.930 9.752 9.862 1.00 88.94 331 ARG A N 1
ATOM 2607 C CA . ARG A 1 331 ? 13.376 9.473 10.006 1.00 88.94 331 ARG A CA 1
ATOM 2608 C C . ARG A 1 331 ? 13.935 8.640 8.853 1.00 88.94 331 ARG A C 1
ATOM 2610 O O . ARG A 1 331 ? 15.121 8.734 8.573 1.00 88.94 331 ARG A O 1
ATOM 2617 N N . LEU A 1 332 ? 13.078 7.861 8.194 1.00 85.69 332 LEU A N 1
ATOM 2618 C CA . LEU A 1 332 ? 13.406 7.053 7.016 1.00 85.69 332 LEU A CA 1
ATOM 2619 C C . LEU A 1 332 ? 13.135 7.785 5.690 1.00 85.69 332 LEU A C 1
ATOM 2621 O O . LEU A 1 332 ? 13.210 7.175 4.629 1.00 85.69 332 LEU A O 1
ATOM 2625 N N . LEU A 1 333 ? 12.780 9.076 5.738 1.00 87.00 333 LEU A N 1
ATOM 2626 C CA . LEU A 1 333 ? 12.464 9.904 4.568 1.00 87.00 333 LEU A CA 1
ATOM 2627 C C . LEU A 1 333 ? 11.314 9.358 3.696 1.00 87.00 333 LEU A C 1
ATOM 2629 O O . LEU A 1 333 ? 11.195 9.713 2.525 1.00 87.00 333 LEU A O 1
ATOM 2633 N N . LEU A 1 334 ? 10.406 8.564 4.274 1.00 87.94 334 LEU A N 1
ATOM 2634 C CA . LEU A 1 334 ? 9.248 7.985 3.582 1.00 87.94 334 LEU A CA 1
ATOM 2635 C C . LEU A 1 334 ? 8.107 9.010 3.484 1.00 87.94 334 LEU A C 1
ATOM 2637 O O . LEU A 1 334 ? 7.072 8.905 4.149 1.00 87.94 334 LEU A O 1
ATOM 2641 N N . ALA A 1 335 ? 8.342 10.047 2.675 1.00 88.81 335 ALA A N 1
ATOM 2642 C CA . ALA A 1 335 ? 7.496 11.222 2.479 1.00 88.81 335 ALA A CA 1
ATOM 2643 C C . ALA A 1 335 ? 6.002 10.940 2.332 1.00 88.81 335 ALA A C 1
ATOM 2645 O O . ALA A 1 335 ? 5.189 11.652 2.924 1.00 88.81 335 ALA A O 1
ATOM 2646 N N . LYS A 1 336 ? 5.609 9.933 1.549 1.00 89.69 336 LYS A N 1
ATOM 2647 C CA . LYS A 1 336 ? 4.183 9.633 1.361 1.00 89.69 336 LYS A CA 1
ATOM 2648 C C . LYS A 1 336 ? 3.554 9.057 2.621 1.00 89.69 336 LYS A C 1
ATOM 2650 O O . LYS A 1 336 ? 2.409 9.390 2.921 1.00 89.69 336 LYS A O 1
ATOM 2655 N N . LEU A 1 337 ? 4.293 8.224 3.350 1.00 92.00 337 LEU A N 1
ATOM 2656 C CA . LEU A 1 337 ? 3.798 7.571 4.554 1.00 92.00 337 LEU A CA 1
ATOM 2657 C C . LEU A 1 337 ? 3.640 8.576 5.692 1.00 92.00 337 LEU A C 1
ATOM 2659 O O . LEU A 1 337 ? 2.514 8.808 6.134 1.00 92.00 337 LEU A O 1
ATOM 2663 N N . TRP A 1 338 ? 4.715 9.263 6.092 1.00 93.38 338 TRP A N 1
ATOM 2664 C CA . TRP A 1 338 ? 4.641 10.147 7.259 1.00 93.38 338 TRP A CA 1
ATOM 2665 C C . TRP A 1 338 ? 3.677 11.319 7.046 1.00 93.38 338 TRP A C 1
ATOM 2667 O O . TRP A 1 338 ? 2.973 11.703 7.979 1.00 93.38 338 TRP A O 1
ATOM 2677 N N . ARG A 1 339 ? 3.548 11.842 5.814 1.00 92.81 339 ARG A N 1
ATOM 2678 C CA . ARG A 1 339 ? 2.538 12.869 5.495 1.00 92.81 339 ARG A CA 1
ATOM 2679 C C . ARG A 1 339 ? 1.123 12.336 5.672 1.00 92.81 339 ARG A C 1
ATOM 2681 O O . ARG A 1 339 ? 0.289 13.022 6.258 1.00 92.81 339 ARG A O 1
ATOM 2688 N N . ALA A 1 340 ? 0.851 11.114 5.209 1.00 92.75 340 ALA A N 1
ATOM 2689 C CA . ALA A 1 340 ? -0.446 10.478 5.411 1.00 92.75 340 ALA A CA 1
ATOM 2690 C C . ALA A 1 340 ? -0.738 10.247 6.905 1.00 92.75 340 ALA A C 1
ATOM 2692 O O . ALA A 1 340 ? -1.865 10.478 7.348 1.00 92.75 340 ALA A O 1
ATOM 2693 N N . ARG A 1 341 ? 0.269 9.855 7.700 1.00 95.06 341 ARG A N 1
ATOM 2694 C CA . ARG A 1 341 ? 0.134 9.702 9.158 1.00 95.06 341 ARG A CA 1
ATOM 2695 C C . ARG A 1 341 ? -0.173 11.014 9.857 1.00 95.06 341 ARG A C 1
ATOM 2697 O O . ARG A 1 341 ? -1.141 11.080 10.605 1.00 95.06 341 ARG A O 1
ATOM 2704 N N . TYR A 1 342 ? 0.609 12.058 9.594 1.00 96.00 342 TYR A N 1
ATOM 2705 C CA . TYR A 1 342 ? 0.405 13.367 10.206 1.00 96.00 342 TYR A CA 1
ATOM 2706 C C . TYR A 1 342 ? -0.936 13.983 9.806 1.00 96.00 342 TYR A C 1
ATOM 2708 O O . TYR A 1 342 ? -1.631 14.518 10.666 1.00 96.00 342 TYR A O 1
ATOM 2716 N N . ALA A 1 343 ? -1.364 13.835 8.548 1.00 94.62 343 ALA A N 1
ATOM 2717 C CA . ALA A 1 343 ? -2.685 14.292 8.119 1.00 94.62 343 ALA A CA 1
ATOM 2718 C C . ALA A 1 343 ? -3.817 13.625 8.922 1.00 94.62 343 ALA A C 1
ATOM 2720 O O . ALA A 1 343 ? -4.744 14.302 9.373 1.00 94.62 343 ALA A O 1
ATOM 2721 N N . ARG A 1 344 ? -3.723 12.310 9.163 1.00 95.00 344 ARG A N 1
ATOM 2722 C CA . ARG A 1 344 ? -4.692 11.588 10.000 1.00 95.00 344 ARG A CA 1
ATOM 2723 C C . ARG A 1 344 ? -4.593 11.972 11.468 1.00 95.00 344 ARG A C 1
ATOM 2725 O O . ARG A 1 344 ? -5.616 12.258 12.081 1.00 95.00 344 ARG A O 1
ATOM 2732 N N . ALA A 1 345 ? -3.387 12.028 12.029 1.00 96.94 345 ALA A N 1
ATOM 2733 C CA . ALA A 1 345 ? -3.173 12.443 13.412 1.00 96.94 345 ALA A CA 1
ATOM 2734 C C . ALA A 1 345 ? -3.780 13.829 13.676 1.00 96.94 345 ALA A C 1
ATOM 2736 O O . ALA A 1 345 ? -4.560 13.982 14.613 1.00 96.94 345 ALA A O 1
ATOM 2737 N N . HIS A 1 346 ? -3.527 14.800 12.794 1.00 96.62 346 HIS A N 1
ATOM 2738 C CA . HIS A 1 346 ? -4.135 16.128 12.846 1.00 96.62 346 HIS A CA 1
ATOM 2739 C C . HIS A 1 346 ? -5.671 16.059 12.856 1.00 96.62 346 HIS A C 1
ATOM 2741 O O . HIS A 1 346 ? -6.317 16.621 13.740 1.00 96.62 346 HIS A O 1
ATOM 2747 N N . GLN A 1 347 ? -6.271 15.313 11.921 1.00 96.00 347 GLN A N 1
ATOM 2748 C CA . GLN A 1 347 ? -7.725 15.144 11.861 1.00 96.00 347 GLN A CA 1
ATOM 2749 C C . GLN A 1 347 ? -8.302 14.533 13.150 1.00 96.00 347 GLN A C 1
ATOM 2751 O O . GLN A 1 347 ? -9.374 14.941 13.603 1.00 96.00 347 GLN A O 1
ATOM 2756 N N . HIS A 1 348 ? -7.615 13.560 13.748 1.00 96.25 348 HIS A N 1
ATOM 2757 C CA . HIS A 1 348 ? -8.073 12.905 14.972 1.00 96.25 348 HIS A CA 1
ATOM 2758 C C . HIS A 1 348 ? -7.883 13.763 16.221 1.00 96.25 348 HIS A C 1
ATOM 2760 O O . HIS A 1 348 ? -8.772 13.753 17.068 1.00 96.25 348 HIS A O 1
ATOM 2766 N N . PHE A 1 349 ? -6.807 14.550 16.315 1.00 97.56 349 PHE A N 1
ATOM 2767 C CA . PHE A 1 349 ? -6.647 15.538 17.382 1.00 97.56 349 PHE A CA 1
ATOM 2768 C C . PHE A 1 349 ? -7.765 16.587 17.348 1.00 97.56 349 PHE A C 1
ATOM 2770 O O . PHE A 1 349 ? -8.374 16.845 18.383 1.00 97.56 349 PHE A O 1
ATOM 2777 N N . LEU A 1 350 ? -8.129 17.095 16.162 1.00 95.56 350 LEU A N 1
ATOM 2778 C CA . LEU A 1 350 ? -9.270 18.010 16.017 1.00 95.56 350 LEU A CA 1
ATOM 2779 C C . LEU A 1 350 ? -10.590 17.371 16.466 1.00 95.56 350 LEU A C 1
ATOM 2781 O O . LEU A 1 350 ? -11.351 17.975 17.216 1.00 95.56 350 LEU A O 1
ATOM 2785 N N . ARG A 1 351 ? -10.857 16.123 16.058 1.00 93.94 351 ARG A N 1
ATOM 2786 C CA . ARG A 1 351 ? -12.054 15.381 16.502 1.00 93.94 351 ARG A CA 1
ATOM 2787 C C . ARG A 1 351 ? -12.049 15.061 18.002 1.00 93.94 351 ARG A C 1
ATOM 2789 O O . ARG A 1 351 ? -13.108 14.788 18.557 1.00 93.94 351 ARG A O 1
ATOM 2796 N N . ALA A 1 352 ? -10.878 15.055 18.632 1.00 94.00 352 ALA A N 1
ATOM 2797 C CA . ALA A 1 352 ? -10.690 14.830 20.060 1.00 94.00 352 ALA A CA 1
ATOM 2798 C C . ALA A 1 352 ? -10.584 16.135 20.874 1.00 94.00 352 ALA A C 1
ATOM 2800 O O . ALA A 1 352 ? -10.202 16.078 22.049 1.00 94.00 352 ALA A O 1
ATOM 2801 N N . GLU A 1 353 ? -10.892 17.282 20.254 1.00 94.50 353 GLU A N 1
ATOM 2802 C CA . GLU A 1 353 ? -10.849 18.613 20.876 1.00 94.50 353 GLU A CA 1
ATOM 2803 C C . GLU A 1 353 ? -9.465 18.936 21.485 1.00 94.50 353 GLU A C 1
ATOM 2805 O O . GLU A 1 353 ? -9.351 19.579 22.524 1.00 94.50 353 GLU A O 1
ATOM 2810 N N . ASP A 1 354 ? -8.390 18.449 20.853 1.00 95.06 354 ASP A N 1
ATOM 2811 C CA . ASP A 1 354 ? -6.997 18.643 21.271 1.00 95.06 354 ASP A CA 1
ATOM 2812 C C . ASP A 1 354 ? -6.268 19.566 20.283 1.00 95.06 354 ASP A C 1
ATOM 2814 O O . ASP A 1 354 ? -5.517 19.128 19.407 1.00 95.06 354 ASP A O 1
ATOM 2818 N N . GLU A 1 355 ? -6.524 20.871 20.405 1.00 95.00 355 GLU A N 1
ATOM 2819 C CA . GLU A 1 355 ? -5.952 21.905 19.529 1.00 95.00 355 GLU A CA 1
ATOM 2820 C C . GLU A 1 355 ? -4.419 21.956 19.604 1.00 95.00 355 GLU A C 1
ATOM 2822 O O . GLU A 1 355 ? -3.746 22.156 18.590 1.00 95.00 355 GLU A O 1
ATOM 2827 N N . THR A 1 356 ? -3.853 21.710 20.789 1.00 96.19 356 THR A N 1
ATOM 2828 C CA . THR A 1 356 ? -2.401 21.653 21.003 1.00 96.19 356 THR A CA 1
ATOM 2829 C C . THR A 1 356 ? -1.781 20.488 20.233 1.00 96.19 356 THR A C 1
ATOM 2831 O O . THR A 1 356 ? -0.757 20.657 19.568 1.00 96.19 356 THR A O 1
ATOM 2834 N N . GLY A 1 357 ? -2.397 19.302 20.295 1.00 94.88 357 GLY A N 1
ATOM 2835 C CA . GLY A 1 357 ? -1.973 18.137 19.520 1.00 94.88 357 GLY A CA 1
ATOM 2836 C C . GLY A 1 357 ? -2.083 18.365 18.013 1.00 94.88 357 GLY A C 1
ATOM 2837 O O . GLY A 1 357 ? -1.141 18.061 17.279 1.00 94.88 357 GLY A O 1
ATOM 2838 N N . ALA A 1 358 ? -3.191 18.957 17.555 1.00 95.19 358 ALA A N 1
ATOM 2839 C CA . ALA A 1 358 ? -3.396 19.282 16.145 1.00 95.19 358 ALA A CA 1
ATOM 2840 C C . ALA A 1 358 ? -2.318 20.252 15.628 1.00 95.19 358 ALA A C 1
ATOM 2842 O O . ALA A 1 358 ? -1.639 19.944 14.647 1.00 95.19 358 ALA A O 1
ATOM 2843 N N . THR A 1 359 ? -2.093 21.361 16.336 1.00 95.56 359 THR A N 1
ATOM 2844 C CA . THR A 1 359 ? -1.092 22.378 15.973 1.00 95.56 359 THR A CA 1
ATOM 2845 C C . THR A 1 359 ? 0.311 21.775 15.890 1.00 95.56 359 THR A C 1
ATOM 2847 O O . THR A 1 359 ? 0.978 21.918 14.868 1.00 95.56 359 THR A O 1
ATOM 2850 N N . ARG A 1 360 ? 0.723 20.991 16.899 1.00 95.38 360 ARG A N 1
ATOM 2851 C CA . ARG A 1 360 ? 2.037 20.323 16.921 1.00 95.38 360 ARG A CA 1
ATOM 2852 C C . ARG A 1 360 ? 2.271 19.444 15.690 1.00 95.38 360 ARG A C 1
ATOM 2854 O O . ARG A 1 360 ? 3.349 19.461 15.101 1.00 95.38 360 ARG A O 1
ATOM 2861 N N . VAL A 1 361 ? 1.284 18.636 15.302 1.00 94.25 361 VAL A N 1
ATOM 2862 C CA . VAL A 1 361 ? 1.426 17.747 14.137 1.00 94.25 361 VAL A CA 1
ATOM 2863 C C . VAL A 1 361 ? 1.423 18.535 12.828 1.00 94.25 361 VAL A C 1
ATOM 2865 O O . VAL A 1 361 ? 2.144 18.176 11.897 1.00 94.25 361 VAL A O 1
ATOM 2868 N N . GLN A 1 362 ? 0.648 19.617 12.749 1.00 92.81 362 GLN A N 1
ATOM 2869 C CA . GLN A 1 362 ? 0.645 20.501 11.588 1.00 92.81 362 GLN A CA 1
ATOM 2870 C C . GLN A 1 362 ? 2.002 21.194 11.398 1.00 92.81 362 GLN A C 1
ATOM 2872 O O . GLN A 1 362 ? 2.501 21.244 10.275 1.00 92.81 362 GLN A O 1
ATOM 2877 N N . GLU A 1 363 ? 2.634 21.651 12.482 1.00 91.56 363 GLU A N 1
ATOM 2878 C CA . GLU A 1 363 ? 3.998 22.196 12.470 1.00 91.56 363 GLU A CA 1
ATOM 2879 C C . GLU A 1 363 ? 5.003 21.147 11.984 1.00 91.56 363 GLU A C 1
ATOM 2881 O O . GLU A 1 363 ? 5.711 21.382 11.004 1.00 91.56 363 GLU A O 1
ATOM 2886 N N . LYS A 1 364 ? 4.977 19.935 12.561 1.00 89.75 364 LYS A N 1
ATOM 2887 C CA . LYS A 1 364 ? 5.813 18.808 12.107 1.00 89.75 364 LYS A CA 1
ATOM 2888 C C . LYS A 1 364 ? 5.638 18.495 10.616 1.00 89.75 364 LYS A C 1
ATOM 2890 O O . LYS A 1 364 ? 6.598 18.085 9.964 1.00 89.75 364 LYS A O 1
ATOM 2895 N N . ALA A 1 365 ? 4.426 18.651 10.080 1.00 83.31 365 ALA A N 1
ATOM 2896 C CA . ALA A 1 365 ? 4.144 18.438 8.664 1.00 83.31 365 ALA A CA 1
ATOM 2897 C C . ALA A 1 365 ? 4.637 19.595 7.771 1.00 83.31 365 ALA A C 1
ATOM 2899 O O . ALA A 1 365 ? 5.055 19.346 6.638 1.00 83.31 365 ALA A O 1
ATOM 2900 N N . GLY A 1 366 ? 4.593 20.835 8.274 1.00 73.50 366 GLY A N 1
ATOM 2901 C CA . GLY A 1 366 ? 4.977 22.060 7.565 1.00 73.50 366 GLY A CA 1
ATOM 2902 C C . GLY A 1 366 ? 6.481 22.353 7.551 1.00 73.50 366 GLY A C 1
ATOM 2903 O O . GLY A 1 366 ? 6.986 22.852 6.548 1.00 73.50 366 GLY A O 1
ATOM 2904 N N . GLU A 1 367 ? 7.220 21.971 8.596 1.00 62.81 367 GLU A N 1
ATOM 2905 C CA . GLU A 1 367 ? 8.684 22.136 8.702 1.00 62.81 367 GLU A CA 1
ATOM 2906 C C . GLU A 1 367 ? 9.481 21.453 7.571 1.00 62.81 367 GLU A C 1
ATOM 2908 O O . GLU A 1 367 ? 10.658 21.742 7.378 1.00 62.81 367 GLU A O 1
ATOM 2913 N N . CYS A 1 368 ? 8.853 20.567 6.793 1.00 51.59 368 CYS A N 1
ATOM 2914 C CA . CYS A 1 368 ? 9.463 19.857 5.663 1.00 51.59 368 CYS A CA 1
ATOM 2915 C C . CYS A 1 368 ? 8.870 20.243 4.289 1.00 51.59 368 CYS A C 1
ATOM 2917 O O . CYS A 1 368 ? 9.005 19.476 3.334 1.00 51.59 368 CYS A O 1
ATOM 2919 N N . ALA A 1 369 ? 8.173 21.384 4.184 1.00 39.59 369 ALA A N 1
ATOM 2920 C CA . ALA A 1 369 ? 7.707 21.953 2.910 1.00 39.59 369 ALA A CA 1
ATOM 2921 C C . ALA A 1 369 ? 8.658 23.021 2.325 1.00 39.59 369 ALA A C 1
ATOM 2923 O O . ALA A 1 369 ? 8.414 23.507 1.221 1.00 39.59 369 ALA A O 1
ATOM 2924 N N . ALA A 1 370 ? 9.730 23.381 3.041 1.00 28.95 370 ALA A N 1
ATOM 2925 C CA . ALA A 1 370 ? 10.826 24.161 2.474 1.00 28.95 370 ALA A CA 1
ATOM 2926 C C . ALA A 1 370 ? 11.717 23.231 1.617 1.00 28.95 370 ALA A C 1
ATOM 2928 O O . ALA A 1 370 ? 12.008 22.125 2.080 1.00 28.95 370 ALA A O 1
ATOM 2929 N N . PRO A 1 371 ? 12.058 23.633 0.378 1.00 34.84 371 PRO A N 1
ATOM 2930 C CA . PRO A 1 371 ? 12.736 22.794 -0.613 1.00 34.84 371 PRO A CA 1
ATOM 2931 C C . PRO A 1 371 ? 14.125 22.313 -0.193 1.00 34.84 371 PRO A C 1
ATOM 2933 O O . PRO A 1 371 ? 14.808 23.045 0.562 1.00 34.84 371 PRO A O 1
#

Sequence (371 aa):
MDILRRFTDLITPPPFRRTPKPDYLPVLEGPTLASTLKPLLKELLTAPSMHDPSGQDCVSAIKELAQKKGFYLTAFEIRNRLDATPKMDDEGTPLHRDRGYVLAADLFLQHMHREIDAITTDPHPVGPKVFRGYCNEMIVCLLNGSNMQRVVEIPVLIVDKLLASAVEHFDKAGRCVQLAEQVVESALELVRYEFQLERIEGKRSSQIKAKDETSGTELEHPSSANDEGAVRYLEDLQSQVKRLINGVQQYETERTPSQKGQPIVPADLPDQAQHLHALLRIANSAQYLAFCAFVKERIGILLGSVQQKKAIEFLRSAAQDYEAQGDIERRLLLAKLWRARYARAHQHFLRAEDETGATRVQEKAGECAAP

Secondary structure (DSSP, 8-state):
--SHHHHHTTTSPPP-------S------S--HHHHHHHHHHHHHH-S-TTSHHHHHHHHHHHHHHHHH-HHHHHHHHHHHHHHS-SB-TTSPBP-HHHHHHHHHHHHHHHHHHHHHHTTT-SSPPPHHHHHHHHHHHHHHHHHTT-HHHHHHHHHHHHHHHHHHHHH-GGGHHHHHHHHHHHHHHHHHHHHHHHHHHHHHHHHHHHHHTTS---------TTHHHHHHHHHHHHHHHHHHHHHHHHHHHHHHHS-GGGTTS-----SHHHHHHHHHHHHHHHHHHT-HHHHHHHHHHHHHHHTTT-HHHHHHHHHHHHHHHHHHHHHHHHTT-HHHHHHHHHHHHHHHHHTT-HHHHHHHHHHHHTT---

pLDDT: mean 79.82, std 20.37, range [27.83, 97.62]